Protein AF-A0A532CGE7-F1 (afdb_monomer_lite)

Sequence (209 aa):
MKAAQVLVALSLVCLGCSTPPEVKQALIAKDQGYAENQRLMEQYRELVTNVTERHHQWYRHVQTRLKLNLALQWATTNPKVTDVPELELAKDDAELLGSEVIALIHDIRLKNLPERKGPNGQVLFQAGTGDMSNLLQKLPELTGRVVQRVEKDGQASSTVDLTAFDQYRNNVGALRRINAIIKQYLDIDVTLSRDEVQPLAEAVRTLRR

Foldseek 3Di:
DPVPVVVVVVVVPPDFPADPVVVLVVLVVVLVVLVVVLVVLVVVLVVVLVVLVVVLVVLLVVQLVVLLVLLVCLQEHQDDDPPDDSQVVLVVNLVSNDDQLQVVSQVRRAAPADFHHHPVRHTSHHHHDHDPVSNVVCSVVSSVSSSVSSVVVSVVPRDDDCVVSVVSSVVSVVVSVVSVVVSVVSVPRPCPDPVNCVVVVVVVVVVVD

Structure (mmCIF, N/CA/C/O backbone):
data_AF-A0A532CGE7-F1
#
_entry.id   AF-A0A532CGE7-F1
#
loop_
_atom_site.group_PDB
_atom_site.id
_atom_site.type_symbol
_atom_site.label_atom_id
_atom_site.label_alt_id
_atom_site.label_comp_id
_atom_site.label_asym_id
_atom_site.label_entity_id
_atom_site.label_seq_id
_atom_site.pdbx_PDB_ins_code
_atom_site.Cartn_x
_atom_site.Cartn_y
_atom_site.Cartn_z
_atom_site.occupancy
_atom_site.B_iso_or_equiv
_atom_site.auth_seq_id
_atom_site.auth_comp_id
_atom_site.auth_asym_id
_atom_site.auth_atom_id
_atom_site.pdbx_PDB_model_num
ATOM 1 N N . MET A 1 1 ? 15.707 -1.188 -80.821 1.00 40.94 1 MET A N 1
ATOM 2 C CA . MET A 1 1 ? 15.823 -0.021 -79.913 1.00 40.94 1 MET A CA 1
ATOM 3 C C . MET A 1 1 ? 15.105 -0.288 -78.587 1.00 40.94 1 MET A C 1
ATOM 5 O O . MET A 1 1 ? 13.959 0.101 -78.464 1.00 40.94 1 MET A O 1
ATOM 9 N N . LYS A 1 2 ? 15.735 -0.981 -77.625 1.00 37.75 2 LYS A N 1
ATOM 10 C CA . LYS A 1 2 ? 15.308 -1.057 -76.198 1.00 37.75 2 LYS A CA 1
ATOM 11 C C . LYS A 1 2 ? 16.461 -1.448 -75.250 1.00 37.75 2 LYS A C 1
ATOM 13 O O . LYS A 1 2 ? 16.384 -1.175 -74.064 1.00 37.75 2 LYS A O 1
ATOM 18 N N . ALA A 1 3 ? 17.565 -1.999 -75.766 1.00 35.81 3 ALA A N 1
ATOM 19 C CA . ALA A 1 3 ? 18.734 -2.367 -74.955 1.00 35.81 3 ALA A CA 1
ATOM 20 C C . ALA A 1 3 ? 19.641 -1.182 -74.551 1.00 35.81 3 ALA A C 1
ATOM 22 O O . ALA A 1 3 ? 20.410 -1.294 -73.604 1.00 35.81 3 ALA A O 1
ATOM 23 N N . ALA A 1 4 ? 19.540 -0.035 -75.232 1.00 39.72 4 ALA A N 1
ATOM 24 C CA . ALA A 1 4 ? 20.434 1.103 -74.996 1.00 39.72 4 ALA A CA 1
ATOM 25 C C . ALA A 1 4 ? 20.094 1.912 -73.727 1.00 39.72 4 ALA A C 1
ATOM 27 O O . ALA A 1 4 ? 20.970 2.564 -73.175 1.00 39.72 4 ALA A O 1
ATOM 28 N N . GLN A 1 5 ? 18.852 1.854 -73.233 1.00 39.53 5 GLN A N 1
ATOM 29 C CA . GLN A 1 5 ? 18.427 2.637 -72.061 1.00 39.53 5 GLN A CA 1
ATOM 30 C C . GLN A 1 5 ? 18.740 1.950 -70.722 1.00 39.53 5 GLN A C 1
ATOM 32 O O . GLN A 1 5 ? 18.935 2.632 -69.722 1.00 39.53 5 GLN A O 1
ATOM 37 N N . VAL A 1 6 ? 18.876 0.620 -70.703 1.00 41.56 6 VAL A N 1
ATOM 38 C CA . VAL A 1 6 ? 19.265 -0.129 -69.491 1.00 41.56 6 VAL A CA 1
ATOM 39 C C . VAL A 1 6 ? 20.764 0.032 -69.194 1.00 41.56 6 VAL A C 1
ATOM 41 O O . VAL A 1 6 ? 21.173 0.050 -68.038 1.00 41.56 6 VAL A O 1
ATOM 44 N N . LEU A 1 7 ? 21.582 0.248 -70.229 1.00 35.41 7 LEU A N 1
ATOM 45 C CA . LEU A 1 7 ? 23.022 0.485 -70.088 1.00 35.41 7 LEU A CA 1
ATOM 46 C C . LEU A 1 7 ? 23.366 1.882 -69.549 1.00 35.41 7 LEU A C 1
ATOM 48 O O . LEU A 1 7 ? 24.391 2.029 -68.891 1.00 35.41 7 LEU A O 1
ATOM 52 N N . VAL A 1 8 ? 22.500 2.883 -69.746 1.00 43.31 8 VAL A N 1
ATOM 53 C CA . VAL A 1 8 ? 22.722 4.242 -69.216 1.00 43.31 8 VAL A CA 1
ATOM 54 C C . VAL A 1 8 ? 22.387 4.331 -67.719 1.00 43.31 8 VAL A C 1
ATOM 56 O O . VAL A 1 8 ? 23.056 5.045 -66.973 1.00 43.31 8 VAL A O 1
ATOM 59 N N . ALA A 1 9 ? 21.425 3.536 -67.238 1.00 39.75 9 ALA A N 1
ATOM 60 C CA . ALA A 1 9 ? 21.109 3.455 -65.809 1.00 39.75 9 ALA A CA 1
ATOM 61 C C . ALA A 1 9 ? 22.183 2.701 -64.997 1.00 39.75 9 ALA A C 1
ATOM 63 O O . ALA A 1 9 ? 22.395 3.019 -63.830 1.00 39.75 9 ALA A O 1
ATOM 64 N N . LEU A 1 10 ? 22.911 1.757 -65.613 1.00 38.72 10 LEU A N 1
ATOM 65 C CA . LEU A 1 10 ? 24.061 1.097 -64.977 1.00 38.72 10 LEU A CA 1
ATOM 66 C C . LEU A 1 10 ? 25.368 1.900 -65.076 1.00 38.72 10 LEU A C 1
ATOM 68 O O . LEU A 1 10 ? 26.304 1.634 -64.325 1.00 38.72 10 LEU A O 1
ATOM 72 N N . SER A 1 11 ? 25.449 2.902 -65.958 1.00 38.97 11 SER A N 1
ATOM 73 C CA . SER A 1 11 ? 26.634 3.766 -66.074 1.00 38.97 11 SER A CA 1
ATOM 74 C C . SER A 1 11 ? 26.762 4.833 -64.976 1.00 38.97 11 SER A C 1
ATOM 76 O O . SER A 1 11 ? 27.733 5.583 -64.977 1.00 38.97 11 SER A O 1
ATOM 78 N N . LEU A 1 12 ? 25.853 4.861 -63.992 1.00 41.16 12 LEU A N 1
ATOM 79 C CA . LEU A 1 12 ? 25.998 5.678 -62.778 1.00 41.16 12 LEU A CA 1
ATOM 80 C C . LEU A 1 12 ? 26.939 5.057 -61.718 1.00 41.16 12 LEU A C 1
ATOM 82 O O . LEU A 1 12 ? 27.042 5.579 -60.614 1.00 41.16 12 LEU A O 1
ATOM 86 N N . VAL A 1 13 ? 27.618 3.944 -62.028 1.00 44.75 13 VAL A N 1
ATOM 87 C CA . VAL A 1 13 ? 28.396 3.134 -61.061 1.00 44.75 13 VAL A CA 1
ATOM 88 C C . VAL A 1 13 ? 29.923 3.309 -61.201 1.00 44.75 13 VAL A C 1
ATOM 90 O O . VAL A 1 13 ? 30.696 2.557 -60.620 1.00 44.75 13 VAL A O 1
ATOM 93 N N . CYS A 1 14 ? 30.427 4.299 -61.947 1.00 42.03 14 CYS A N 1
ATOM 94 C CA . CYS A 1 14 ? 31.877 4.404 -62.207 1.00 42.03 14 CYS A CA 1
ATOM 95 C C . CYS A 1 14 ? 32.518 5.773 -61.940 1.00 42.03 14 CYS A C 1
ATOM 97 O O . CYS A 1 14 ? 33.391 6.187 -62.700 1.00 42.03 14 CYS A O 1
ATOM 99 N N . LEU A 1 15 ? 32.165 6.443 -60.838 1.00 40.19 15 LEU A N 1
ATOM 100 C CA . LEU A 1 15 ? 32.943 7.566 -60.295 1.00 40.19 15 LEU A CA 1
ATOM 101 C C . LEU A 1 15 ? 32.910 7.534 -58.758 1.00 40.19 15 LEU A C 1
ATOM 103 O O . LEU A 1 15 ? 31.963 8.038 -58.179 1.00 40.19 15 LEU A O 1
ATOM 107 N N . GLY A 1 16 ? 33.929 6.927 -58.131 1.00 44.00 16 GLY A N 1
ATOM 108 C CA . GLY A 1 16 ? 34.213 6.978 -56.684 1.00 44.00 16 GLY A CA 1
ATOM 109 C C . GLY A 1 16 ? 33.099 6.447 -55.773 1.00 44.00 16 GLY A C 1
ATOM 110 O O . GLY A 1 16 ? 32.072 7.088 -55.602 1.00 44.00 16 GLY A O 1
ATOM 111 N N . CYS A 1 17 ? 33.302 5.298 -55.125 1.00 53.03 17 CYS A N 1
ATOM 112 C CA . CYS A 1 17 ? 32.374 4.784 -54.110 1.00 53.03 17 CYS A CA 1
ATOM 113 C C . CYS A 1 17 ? 32.452 5.613 -52.811 1.00 53.03 17 CYS A C 1
ATOM 115 O O . CYS A 1 17 ? 32.865 5.093 -51.779 1.00 53.03 17 CYS A O 1
ATOM 117 N N . SER A 1 18 ? 32.097 6.900 -52.850 1.00 59.44 18 SER A N 1
ATOM 118 C CA . SER A 1 18 ? 31.863 7.687 -51.643 1.00 59.44 18 SER A CA 1
ATOM 119 C C . SER A 1 18 ? 30.411 7.503 -51.211 1.00 59.44 18 SER A C 1
ATOM 121 O O . SER A 1 18 ? 29.469 7.620 -51.998 1.00 59.44 18 SER A O 1
ATOM 123 N N . THR A 1 19 ? 30.219 7.161 -49.940 1.00 63.53 19 THR A N 1
ATOM 124 C CA . THR A 1 19 ? 28.875 7.070 -49.360 1.00 63.53 19 THR A CA 1
ATOM 125 C C . THR A 1 19 ? 28.206 8.451 -49.434 1.00 63.53 19 THR A C 1
ATOM 127 O O . THR A 1 19 ? 28.825 9.415 -48.971 1.00 63.53 19 THR A O 1
ATOM 130 N N . PRO A 1 20 ? 26.959 8.577 -49.940 1.00 75.56 20 PRO A N 1
ATOM 131 C CA . PRO A 1 20 ? 26.272 9.864 -50.008 1.00 75.56 20 PRO A CA 1
ATOM 132 C C . PRO A 1 20 ? 26.213 10.552 -48.631 1.00 75.56 20 PRO A C 1
ATOM 134 O O . PRO A 1 20 ? 25.890 9.886 -47.636 1.00 75.56 20 PRO A O 1
ATOM 137 N N . PRO A 1 21 ? 26.507 11.863 -48.533 1.00 77.69 21 PRO A N 1
ATOM 138 C CA . PRO A 1 21 ? 26.488 12.604 -47.270 1.00 77.69 21 PRO A CA 1
ATOM 139 C C . PRO A 1 21 ? 25.171 12.467 -46.497 1.00 77.69 21 PRO A C 1
ATOM 141 O O . PRO A 1 21 ? 25.181 12.409 -45.268 1.00 77.69 21 PRO A O 1
ATOM 144 N N . GLU A 1 22 ? 24.047 12.346 -47.203 1.00 79.75 22 GLU A N 1
ATOM 145 C CA . GLU A 1 22 ? 22.709 12.165 -46.638 1.00 79.75 22 GLU A CA 1
ATOM 146 C C . GLU A 1 22 ? 22.610 10.871 -45.819 1.00 79.75 22 GLU A C 1
ATOM 148 O O . GLU A 1 22 ? 21.977 10.847 -44.763 1.00 79.75 22 GLU A O 1
ATOM 153 N N . VAL A 1 23 ? 23.280 9.798 -46.254 1.00 79.62 23 VAL A N 1
ATOM 154 C CA . VAL A 1 23 ? 23.308 8.512 -45.538 1.00 79.62 23 VAL A CA 1
ATOM 155 C C . VAL A 1 23 ? 24.134 8.635 -44.258 1.00 79.62 23 VAL A C 1
ATOM 157 O O . VAL A 1 23 ? 23.711 8.150 -43.206 1.00 79.62 23 VAL A O 1
ATOM 160 N N . LYS A 1 24 ? 25.274 9.340 -44.308 1.00 79.56 24 LYS A N 1
ATOM 161 C CA . LYS A 1 24 ? 26.095 9.615 -43.115 1.00 79.56 24 LYS A CA 1
ATOM 162 C C . LYS A 1 24 ? 25.333 10.483 -42.106 1.00 79.56 24 LYS A C 1
ATOM 164 O O . LYS A 1 24 ? 25.342 10.190 -40.911 1.00 79.56 24 LYS A O 1
ATOM 169 N N . GLN A 1 25 ? 24.618 11.505 -42.578 1.00 84.31 25 GLN A N 1
ATOM 170 C CA . GLN A 1 25 ? 23.778 12.366 -41.740 1.00 84.31 25 GLN A CA 1
ATOM 171 C C . GLN A 1 25 ? 22.603 11.604 -41.117 1.00 84.31 25 GLN A C 1
ATOM 173 O O . GLN A 1 25 ? 22.365 11.737 -39.918 1.00 84.31 25 GLN A O 1
ATOM 178 N N . ALA A 1 26 ? 21.915 10.753 -41.884 1.00 84.12 26 ALA A N 1
ATOM 179 C CA . ALA A 1 26 ? 20.836 9.913 -41.366 1.00 84.12 26 ALA A CA 1
ATOM 180 C C . ALA A 1 26 ? 21.331 8.955 -40.270 1.00 84.12 26 ALA A C 1
ATOM 182 O O . ALA A 1 26 ? 20.642 8.739 -39.274 1.00 84.12 26 ALA A O 1
ATOM 183 N N . LEU A 1 27 ? 22.544 8.414 -40.417 1.00 86.25 27 LEU A N 1
ATOM 184 C CA . LEU A 1 27 ? 23.165 7.546 -39.418 1.00 86.25 27 LEU A CA 1
ATOM 185 C C . LEU A 1 27 ? 23.461 8.289 -38.106 1.00 86.25 27 LEU A C 1
ATOM 187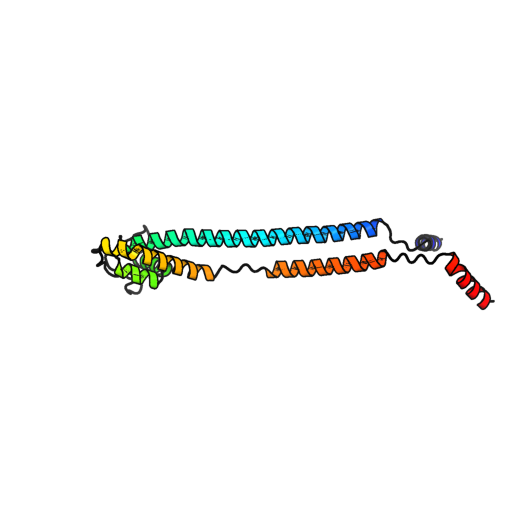 O O . LEU A 1 27 ? 23.210 7.753 -37.024 1.00 86.25 27 LEU A O 1
ATOM 191 N N . ILE A 1 28 ? 23.953 9.528 -38.202 1.00 86.94 28 ILE A N 1
ATOM 192 C CA . ILE A 1 28 ? 24.201 10.410 -37.051 1.00 86.94 28 ILE A CA 1
ATOM 193 C C . ILE A 1 28 ? 22.882 10.769 -36.361 1.00 86.94 28 ILE A C 1
ATOM 195 O O . ILE A 1 28 ? 22.771 10.601 -35.148 1.00 86.94 28 ILE A O 1
ATOM 199 N N . ALA A 1 29 ? 21.871 11.187 -37.126 1.00 90.69 29 ALA A N 1
ATOM 200 C CA . ALA A 1 29 ? 20.543 11.497 -36.600 1.00 90.69 29 ALA A CA 1
ATOM 201 C C . ALA A 1 29 ? 19.909 10.279 -35.907 1.00 90.69 29 ALA A C 1
ATOM 203 O O . ALA A 1 29 ? 19.277 10.405 -34.861 1.00 90.69 29 ALA A O 1
ATOM 204 N N . LYS A 1 30 ? 20.132 9.073 -36.441 1.00 89.88 30 LYS A N 1
ATOM 205 C CA . LYS A 1 30 ? 19.668 7.824 -35.830 1.00 89.88 30 LYS A CA 1
ATOM 206 C C . LYS A 1 30 ? 20.389 7.501 -34.517 1.00 89.88 30 LYS A C 1
ATOM 208 O O . LYS A 1 30 ? 19.728 7.059 -33.581 1.00 89.88 30 LYS A O 1
ATOM 213 N N . ASP A 1 31 ? 21.702 7.743 -34.406 1.00 90.88 31 ASP A N 1
ATOM 214 C CA . ASP A 1 31 ? 22.410 7.584 -33.121 1.00 90.88 31 ASP A CA 1
ATOM 215 C C . ASP A 1 31 ? 21.932 8.599 -32.078 1.00 90.88 31 ASP A C 1
ATOM 217 O O . ASP A 1 31 ? 21.715 8.236 -30.922 1.00 90.88 31 ASP A O 1
ATOM 221 N N . GLN A 1 32 ? 21.711 9.850 -32.495 1.00 92.44 32 GLN A N 1
ATOM 222 C CA . GLN A 1 32 ? 21.132 10.891 -31.643 1.00 92.44 32 GLN A CA 1
ATOM 223 C C . GLN A 1 32 ? 19.740 10.483 -31.153 1.00 92.44 32 GLN A C 1
ATOM 225 O O . GLN A 1 32 ? 19.494 10.501 -29.949 1.00 92.44 32 GLN A O 1
ATOM 230 N N . GLY A 1 33 ? 18.878 9.990 -32.047 1.00 92.62 33 GLY A N 1
ATOM 231 C CA . GLY A 1 33 ? 17.557 9.478 -31.682 1.00 92.62 33 GLY A CA 1
ATOM 232 C C . GLY A 1 33 ? 17.617 8.302 -30.701 1.00 92.62 33 GLY A C 1
ATOM 233 O O . GLY A 1 33 ? 16.810 8.225 -29.778 1.00 92.62 33 GLY A O 1
ATOM 234 N N . TYR A 1 34 ? 18.595 7.399 -30.827 1.00 92.69 34 TYR A N 1
ATOM 235 C CA . TYR A 1 34 ? 18.813 6.345 -29.830 1.00 92.69 34 TYR A CA 1
ATOM 236 C C . TYR A 1 34 ? 19.253 6.896 -28.470 1.00 92.69 34 TYR A C 1
ATOM 238 O O . TYR A 1 34 ? 18.781 6.410 -27.442 1.00 92.69 34 TYR A O 1
ATOM 246 N N . ALA A 1 35 ? 20.130 7.900 -28.449 1.00 92.50 35 ALA A N 1
ATOM 247 C CA . ALA A 1 35 ? 20.578 8.534 -27.213 1.00 92.50 35 ALA A CA 1
ATOM 248 C C . ALA A 1 35 ? 19.435 9.278 -26.498 1.00 92.50 35 ALA A C 1
ATOM 250 O O . ALA A 1 35 ? 19.268 9.133 -25.287 1.00 92.50 35 ALA A O 1
ATOM 251 N N . GLU A 1 36 ? 18.619 10.027 -27.241 1.00 94.06 36 GLU A N 1
ATOM 252 C CA . GLU A 1 36 ? 17.447 10.732 -26.710 1.00 94.06 36 GLU A CA 1
ATOM 253 C C . GLU A 1 36 ? 16.393 9.762 -26.174 1.00 94.06 36 GLU A C 1
ATOM 255 O O . GLU A 1 36 ? 15.905 9.932 -25.057 1.00 94.06 36 GLU A O 1
ATOM 260 N N . ASN A 1 37 ? 16.100 8.695 -26.920 1.00 92.56 37 ASN A N 1
ATOM 261 C CA . ASN A 1 37 ? 15.171 7.658 -26.483 1.00 92.56 37 ASN A CA 1
ATOM 262 C C . ASN A 1 37 ? 15.649 6.944 -25.213 1.00 92.56 37 ASN A C 1
ATOM 264 O O . ASN A 1 37 ? 14.849 6.674 -24.316 1.00 92.56 37 ASN A O 1
ATOM 268 N N . GLN A 1 38 ? 16.950 6.657 -25.106 1.00 92.62 38 GLN A N 1
ATOM 269 C CA . GLN A 1 38 ? 17.518 6.084 -23.889 1.00 92.62 38 GLN A CA 1
ATOM 270 C C . GLN A 1 38 ? 17.337 7.034 -22.697 1.00 92.62 38 GLN A C 1
ATOM 272 O O . GLN A 1 38 ? 16.872 6.600 -21.644 1.00 92.62 38 GLN A O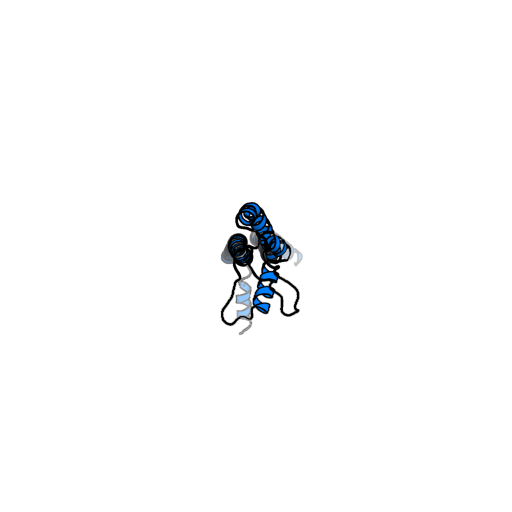 1
ATOM 277 N N . ARG A 1 39 ? 17.623 8.329 -22.879 1.00 94.25 39 ARG A N 1
ATOM 278 C CA . ARG A 1 39 ? 17.426 9.350 -21.841 1.00 94.25 39 ARG A CA 1
ATOM 279 C C . ARG A 1 39 ? 15.964 9.444 -21.399 1.00 94.25 39 ARG A C 1
ATOM 281 O O . ARG A 1 39 ? 15.695 9.522 -20.204 1.00 94.25 39 ARG A O 1
ATOM 288 N N . LEU A 1 40 ? 15.020 9.419 -22.340 1.00 95.56 40 LEU A N 1
ATOM 289 C CA . LEU A 1 40 ? 13.589 9.439 -22.030 1.00 95.56 40 LEU A CA 1
ATOM 290 C C . LEU A 1 40 ? 13.177 8.209 -21.209 1.00 95.56 40 LEU A C 1
ATOM 292 O O . LEU A 1 40 ? 12.432 8.334 -20.240 1.00 95.56 40 LEU A O 1
ATOM 296 N N . MET A 1 41 ? 13.684 7.027 -21.562 1.00 94.50 41 MET A N 1
ATOM 297 C CA . MET A 1 41 ? 13.384 5.800 -20.821 1.00 94.50 41 MET A CA 1
ATOM 298 C C . MET A 1 41 ? 14.005 5.778 -19.425 1.00 94.50 41 MET A C 1
ATOM 300 O O . MET A 1 41 ? 13.382 5.264 -18.499 1.00 94.50 41 MET A O 1
ATOM 304 N N . GLU A 1 42 ? 15.187 6.363 -19.242 1.00 93.94 42 GLU A N 1
ATOM 305 C CA . GLU A 1 42 ? 15.789 6.559 -17.918 1.00 93.94 42 GLU A CA 1
ATOM 306 C C . GLU A 1 42 ? 14.929 7.495 -17.055 1.00 93.94 42 GLU A C 1
ATOM 308 O O . GLU A 1 42 ? 14.586 7.144 -15.926 1.00 93.94 42 GLU A O 1
ATOM 313 N N . GLN A 1 43 ? 14.466 8.620 -17.610 1.00 95.56 43 GLN A N 1
ATOM 314 C CA . GLN A 1 43 ? 13.536 9.524 -16.920 1.00 95.56 43 GLN A CA 1
ATOM 315 C C . GLN A 1 43 ? 12.207 8.841 -16.576 1.00 95.56 43 GLN A C 1
ATOM 317 O O . GLN A 1 43 ? 11.661 9.035 -15.490 1.00 95.56 43 GLN A O 1
ATOM 322 N N . TYR A 1 44 ? 11.680 8.017 -17.484 1.00 94.69 44 TYR A N 1
ATOM 323 C CA . TYR A 1 44 ? 10.451 7.273 -17.233 1.00 94.69 44 TYR A CA 1
ATOM 324 C C . TYR A 1 44 ? 10.638 6.222 -16.129 1.00 94.69 44 TYR A C 1
ATOM 326 O O . TYR A 1 44 ? 9.779 6.093 -15.255 1.00 94.69 44 TYR A O 1
ATOM 334 N N . ARG A 1 45 ? 11.787 5.535 -16.099 1.00 94.31 45 ARG A N 1
ATOM 335 C CA . ARG A 1 45 ? 12.158 4.597 -15.028 1.00 94.31 45 ARG A CA 1
ATOM 336 C C . ARG A 1 45 ? 12.177 5.281 -13.661 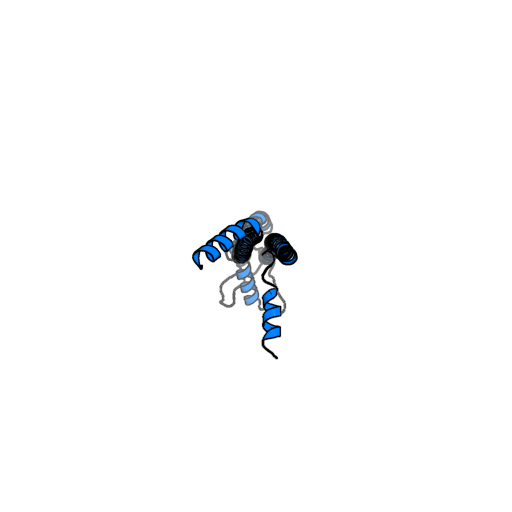1.00 94.31 45 ARG A C 1
ATOM 338 O O . ARG A 1 45 ? 11.618 4.752 -12.698 1.00 94.31 45 ARG A O 1
ATOM 345 N N . GLU A 1 46 ? 12.801 6.454 -13.576 1.00 94.00 46 GLU A N 1
ATOM 346 C CA . GLU A 1 46 ? 12.834 7.265 -12.354 1.00 94.00 46 GLU A CA 1
ATOM 347 C C . GLU A 1 46 ? 11.428 7.699 -11.935 1.00 94.00 46 GLU A C 1
ATOM 349 O O . GLU A 1 46 ? 11.057 7.553 -10.771 1.00 94.00 46 GLU A O 1
ATOM 354 N N . LEU A 1 47 ? 10.612 8.168 -12.882 1.00 94.19 47 LEU A N 1
ATOM 355 C CA . LEU A 1 47 ? 9.240 8.583 -12.607 1.00 94.19 47 LEU A CA 1
ATOM 356 C C . LEU A 1 47 ? 8.397 7.435 -12.040 1.00 94.19 47 LEU A C 1
ATOM 358 O O . LEU A 1 47 ? 7.737 7.620 -11.020 1.00 94.19 47 LEU A O 1
ATOM 362 N N . VAL A 1 48 ? 8.429 6.254 -12.665 1.00 92.19 48 VAL A N 1
ATOM 363 C CA . VAL A 1 48 ? 7.672 5.077 -12.200 1.00 92.19 48 VAL A CA 1
ATOM 364 C C . VAL A 1 48 ? 8.125 4.656 -10.803 1.00 92.19 48 VAL A C 1
ATOM 366 O O . VAL A 1 48 ? 7.287 4.372 -9.944 1.00 92.19 48 VAL A O 1
ATOM 369 N N . THR A 1 49 ? 9.434 4.677 -10.551 1.00 91.00 49 THR A N 1
ATOM 370 C CA . THR A 1 49 ? 10.001 4.366 -9.232 1.00 91.00 49 THR A CA 1
ATOM 371 C C . THR A 1 49 ? 9.495 5.355 -8.178 1.00 91.00 49 THR A C 1
ATOM 373 O O . THR A 1 49 ? 8.901 4.944 -7.181 1.00 91.00 49 THR A O 1
ATOM 376 N N . ASN A 1 50 ? 9.622 6.659 -8.440 1.00 92.31 50 ASN A N 1
ATOM 377 C CA . ASN A 1 50 ? 9.218 7.721 -7.516 1.00 92.31 50 ASN A CA 1
ATOM 378 C C . ASN A 1 50 ? 7.707 7.726 -7.246 1.00 92.31 50 ASN A C 1
ATOM 380 O O . ASN A 1 50 ? 7.271 7.910 -6.109 1.00 92.31 50 ASN A O 1
ATOM 384 N N . VAL A 1 51 ? 6.886 7.532 -8.283 1.00 91.19 51 VAL A N 1
ATOM 385 C CA . VAL A 1 51 ? 5.424 7.469 -8.141 1.00 91.19 51 VAL A CA 1
ATOM 386 C C . VAL A 1 51 ? 5.023 6.257 -7.311 1.00 91.19 51 VAL A C 1
ATOM 388 O O . VAL A 1 51 ? 4.174 6.391 -6.430 1.00 91.19 51 VAL A O 1
ATOM 391 N N . THR A 1 52 ? 5.649 5.101 -7.543 1.00 88.88 52 THR A N 1
ATOM 392 C CA . THR A 1 52 ? 5.339 3.887 -6.782 1.00 88.88 52 THR A CA 1
ATOM 393 C C . THR A 1 52 ? 5.746 4.027 -5.319 1.00 88.88 52 THR A C 1
ATOM 395 O O . THR A 1 52 ? 4.953 3.715 -4.432 1.00 88.88 52 THR A O 1
ATOM 398 N N . GLU A 1 53 ? 6.931 4.572 -5.039 1.00 88.88 53 GLU A N 1
ATOM 399 C CA . GLU A 1 53 ? 7.372 4.825 -3.665 1.00 88.88 53 GLU A CA 1
ATOM 400 C C . GLU A 1 53 ? 6.443 5.812 -2.946 1.00 88.88 53 GLU A C 1
ATOM 402 O O . GLU A 1 53 ? 5.991 5.556 -1.827 1.00 88.88 53 GLU A O 1
ATOM 407 N N . ARG A 1 54 ? 6.086 6.921 -3.604 1.00 91.38 54 ARG A N 1
ATOM 408 C CA . ARG A 1 54 ? 5.153 7.901 -3.040 1.00 91.38 54 ARG A CA 1
ATOM 409 C C . ARG A 1 54 ? 3.779 7.290 -2.786 1.00 91.38 54 ARG A C 1
ATOM 411 O O . ARG A 1 54 ? 3.173 7.569 -1.751 1.00 91.38 54 ARG A O 1
ATOM 418 N N . HIS A 1 55 ? 3.280 6.476 -3.714 1.00 88.88 55 HIS A N 1
ATOM 419 C CA . HIS A 1 55 ? 2.024 5.758 -3.534 1.00 88.88 55 HIS A CA 1
ATOM 420 C C . HIS A 1 55 ? 2.092 4.840 -2.313 1.00 88.88 55 HIS A C 1
ATOM 422 O O . HIS A 1 55 ? 1.183 4.870 -1.488 1.00 88.88 55 HIS A O 1
ATOM 428 N N . HIS A 1 56 ? 3.190 4.102 -2.143 1.00 88.12 56 HIS A N 1
ATOM 429 C CA . HIS A 1 56 ? 3.401 3.227 -0.992 1.00 88.12 56 HIS A CA 1
ATOM 430 C C . HIS A 1 56 ? 3.408 3.994 0.336 1.00 88.12 56 HIS A C 1
ATOM 432 O O . HIS A 1 56 ? 2.734 3.607 1.289 1.00 88.12 56 HIS A O 1
ATOM 438 N N . GLN A 1 57 ? 4.105 5.130 0.398 1.00 90.06 57 GLN A N 1
ATOM 439 C CA . GLN A 1 57 ? 4.107 5.997 1.581 1.00 90.06 57 GLN A CA 1
ATOM 440 C C . GLN A 1 57 ? 2.707 6.551 1.889 1.00 90.06 57 GLN A C 1
ATOM 442 O O . GLN A 1 57 ? 2.267 6.541 3.041 1.00 90.06 57 GLN A O 1
ATOM 447 N N . TRP A 1 58 ? 1.982 7.004 0.863 1.00 92.50 58 TRP A N 1
ATOM 448 C CA . TRP A 1 58 ? 0.614 7.497 1.015 1.00 92.50 58 TRP A CA 1
ATOM 449 C C . TRP A 1 58 ? -0.342 6.393 1.478 1.00 92.50 58 TRP A C 1
ATOM 451 O O . TRP A 1 58 ? -1.112 6.608 2.415 1.00 92.50 58 TRP A O 1
ATOM 461 N N . TYR A 1 59 ? -0.247 5.204 0.880 1.00 90.88 59 TYR A N 1
ATOM 462 C CA . TYR A 1 59 ? -1.004 4.021 1.273 1.00 90.88 59 TYR A CA 1
ATOM 463 C C . TYR A 1 59 ? -0.755 3.683 2.743 1.00 90.88 59 TYR A C 1
ATOM 465 O O . TYR A 1 59 ? -1.711 3.609 3.514 1.00 90.88 59 TYR A O 1
ATOM 473 N N . ARG A 1 60 ? 0.515 3.578 3.161 1.00 92.56 60 ARG A N 1
ATOM 474 C CA . ARG A 1 60 ? 0.890 3.336 4.562 1.00 92.56 60 ARG A CA 1
ATOM 475 C C . ARG A 1 60 ? 0.248 4.354 5.498 1.00 92.56 60 ARG A C 1
ATOM 477 O O . ARG A 1 60 ? -0.362 3.968 6.494 1.00 92.56 60 ARG A O 1
ATOM 484 N N . HIS A 1 61 ? 0.336 5.643 5.171 1.00 93.44 61 HIS A N 1
ATOM 485 C CA . HIS A 1 61 ? -0.232 6.715 5.992 1.00 93.44 61 HIS A CA 1
ATOM 486 C C . HIS A 1 61 ? -1.757 6.620 6.112 1.00 93.44 61 HIS A C 1
ATOM 488 O O . HIS A 1 61 ? -2.307 6.657 7.215 1.00 93.44 61 HIS A O 1
ATOM 494 N N . VAL A 1 62 ? -2.456 6.476 4.984 1.00 95.69 62 VAL A N 1
ATOM 495 C CA . VAL A 1 62 ? -3.922 6.391 4.956 1.00 95.69 62 VAL A CA 1
ATOM 496 C C . VAL A 1 62 ? -4.403 5.141 5.688 1.00 95.69 62 VAL A C 1
ATOM 498 O O . VAL A 1 62 ? -5.243 5.251 6.580 1.00 95.69 62 VAL A O 1
ATOM 501 N N . GLN A 1 63 ? -3.833 3.977 5.377 1.00 95.50 63 GLN A N 1
ATOM 502 C CA . GLN A 1 63 ? -4.231 2.704 5.977 1.00 95.50 63 GLN A CA 1
ATOM 503 C C . GLN A 1 63 ? -3.945 2.645 7.474 1.00 95.50 63 GLN A C 1
ATOM 505 O O . GLN A 1 63 ? -4.791 2.174 8.230 1.00 95.50 63 GLN A O 1
ATOM 510 N N . THR A 1 64 ? -2.807 3.182 7.924 1.00 96.38 64 THR A N 1
ATOM 511 C CA . THR A 1 64 ? -2.492 3.262 9.359 1.00 96.38 64 THR A CA 1
ATOM 512 C C . THR A 1 64 ? -3.564 4.053 10.095 1.00 96.38 64 THR A C 1
ATOM 514 O O . THR A 1 64 ? -4.088 3.580 11.100 1.00 96.38 64 THR A O 1
ATOM 517 N N . ARG A 1 65 ? -3.957 5.227 9.582 1.00 96.88 65 ARG A N 1
ATOM 518 C CA . ARG A 1 65 ? -4.998 6.040 10.228 1.00 96.88 65 ARG A CA 1
ATOM 519 C C . ARG A 1 65 ? -6.368 5.372 10.201 1.00 96.88 65 ARG A C 1
ATOM 521 O O . ARG A 1 65 ? -7.065 5.419 11.209 1.00 96.88 65 ARG A O 1
ATOM 528 N N . LEU A 1 66 ? -6.751 4.753 9.083 1.00 96.88 66 LEU A N 1
ATOM 529 C CA . LEU A 1 66 ? -8.039 4.065 8.963 1.00 96.88 66 LEU A CA 1
ATOM 530 C C . LEU A 1 66 ? -8.133 2.877 9.924 1.00 96.88 66 LEU A C 1
ATOM 532 O O . LEU A 1 66 ? -9.090 2.795 10.691 1.00 96.88 66 LEU A O 1
ATOM 536 N N . LYS A 1 67 ? -7.119 2.004 9.945 1.00 97.56 67 LYS A N 1
ATOM 537 C CA . LYS A 1 67 ? -7.087 0.840 10.840 1.00 97.56 67 LYS A CA 1
ATOM 538 C C . LYS A 1 67 ? -6.954 1.247 12.307 1.00 97.56 67 LYS A C 1
ATOM 540 O O . LYS A 1 67 ? -7.610 0.649 13.150 1.00 97.56 67 LYS A O 1
ATOM 545 N N . LEU A 1 68 ? -6.170 2.282 12.626 1.00 97.81 68 LEU A N 1
ATOM 546 C CA . LEU A 1 68 ? -6.083 2.805 13.992 1.00 97.81 68 LEU A CA 1
ATOM 547 C C . LEU A 1 68 ? -7.431 3.366 14.456 1.00 97.81 68 LEU A C 1
ATOM 549 O O . LEU A 1 68 ? -7.874 3.052 15.556 1.00 97.81 68 LEU A O 1
ATOM 553 N N . ASN A 1 69 ? -8.107 4.152 13.614 1.00 97.62 69 ASN A N 1
ATOM 554 C CA . ASN A 1 69 ? -9.441 4.657 13.924 1.00 97.62 69 ASN A CA 1
ATOM 555 C C . ASN A 1 69 ? -10.439 3.510 14.134 1.00 97.62 69 ASN A C 1
ATOM 557 O O . ASN A 1 69 ? -11.172 3.519 15.117 1.00 97.62 69 ASN A O 1
ATOM 561 N N . LEU A 1 70 ? -10.429 2.501 13.260 1.00 97.19 70 LEU A N 1
ATOM 562 C CA . LEU A 1 70 ? -11.288 1.325 13.390 1.00 97.19 70 LEU A CA 1
ATOM 563 C C . LEU A 1 70 ? -11.009 0.549 14.687 1.00 97.19 70 LEU A C 1
ATOM 565 O O . LEU A 1 70 ? -11.935 0.190 15.412 1.00 97.19 70 LEU A O 1
ATOM 569 N N . ALA A 1 71 ? -9.736 0.345 15.028 1.00 97.56 71 ALA A N 1
ATOM 570 C CA . ALA A 1 71 ? -9.346 -0.308 16.271 1.00 97.56 71 ALA A CA 1
ATOM 571 C C . ALA A 1 71 ? -9.832 0.469 17.503 1.00 97.56 71 ALA A C 1
ATOM 573 O O . ALA A 1 71 ? -10.371 -0.120 18.438 1.00 97.56 71 ALA A O 1
ATOM 574 N N . LEU A 1 72 ? -9.696 1.799 17.489 1.00 97.06 72 LEU A N 1
ATOM 575 C CA . LEU A 1 72 ? -10.187 2.665 18.561 1.00 97.06 72 LEU A CA 1
ATOM 576 C C . LEU A 1 72 ? -11.711 2.664 18.656 1.00 97.06 72 LEU A C 1
ATOM 578 O O . LEU A 1 72 ? -12.241 2.635 19.765 1.00 97.06 72 LEU A O 1
ATOM 582 N N . GLN A 1 73 ? -12.422 2.647 17.528 1.00 96.44 73 GLN A N 1
ATOM 583 C CA . GLN A 1 73 ? -13.876 2.498 17.513 1.00 96.44 73 GLN A CA 1
ATOM 584 C C . GLN A 1 73 ? -14.289 1.183 18.170 1.00 96.44 73 GLN A C 1
ATOM 586 O O . GLN A 1 73 ? -15.144 1.199 19.048 1.00 96.44 73 GLN A O 1
ATOM 591 N N . TRP A 1 74 ? -13.645 0.067 17.838 1.00 96.25 74 TRP A N 1
ATOM 592 C CA . TRP A 1 74 ? -13.928 -1.220 18.475 1.00 96.25 74 TRP A CA 1
ATOM 593 C C . TRP A 1 74 ? -13.474 -1.316 19.938 1.00 96.25 74 TRP A C 1
ATOM 595 O O . TRP A 1 74 ? -14.027 -2.115 20.695 1.00 96.25 74 TRP A O 1
ATOM 605 N N . ALA A 1 75 ? -12.488 -0.522 20.359 1.00 96.25 75 ALA A N 1
ATOM 606 C CA . ALA A 1 75 ? -12.057 -0.447 21.753 1.00 96.25 75 ALA A CA 1
ATOM 607 C C . ALA A 1 75 ? -12.978 0.431 22.616 1.00 96.25 75 ALA A C 1
ATOM 609 O O . ALA A 1 75 ? -13.198 0.133 23.785 1.00 96.25 75 ALA A O 1
ATOM 610 N N . THR A 1 76 ? -13.512 1.520 22.065 1.00 95.81 76 THR A N 1
ATOM 611 C CA . THR A 1 76 ? -14.230 2.549 22.844 1.00 95.81 76 THR A CA 1
ATOM 612 C C . THR A 1 76 ? -15.733 2.553 22.624 1.00 95.81 76 THR A C 1
ATOM 614 O O . THR A 1 76 ? -16.485 3.042 23.466 1.00 95.81 76 THR A O 1
ATOM 617 N N . THR A 1 77 ? -16.183 1.998 21.505 1.00 92.44 77 THR A N 1
ATOM 618 C CA . THR A 1 77 ? -17.577 2.002 21.076 1.00 92.44 77 THR A CA 1
ATOM 619 C C . THR A 1 77 ? -18.002 0.616 20.598 1.00 92.44 77 THR A C 1
ATOM 621 O O . THR A 1 77 ? -17.251 -0.358 20.638 1.00 92.44 77 THR A O 1
ATOM 624 N N . ASN A 1 78 ? -19.248 0.524 20.151 1.00 87.88 78 ASN A N 1
ATOM 625 C CA . ASN A 1 78 ? -19.791 -0.651 19.497 1.00 87.88 78 ASN A CA 1
ATOM 626 C C . ASN A 1 78 ? -20.259 -0.227 18.095 1.00 87.88 78 ASN A C 1
ATOM 628 O O . ASN A 1 78 ? -21.423 0.165 17.961 1.00 87.88 78 ASN A O 1
ATOM 632 N N . PRO A 1 79 ? -19.352 -0.191 17.099 1.00 90.81 79 PRO A N 1
ATOM 633 C CA . PRO A 1 79 ? -19.639 0.372 15.785 1.00 90.81 79 PRO A CA 1
ATOM 634 C C . PRO A 1 79 ? -20.808 -0.348 15.108 1.00 90.81 79 PRO A C 1
ATOM 636 O O . PRO A 1 79 ? -21.016 -1.552 15.276 1.00 90.81 79 PRO A O 1
ATOM 639 N N . LYS A 1 80 ? -21.598 0.430 14.365 1.00 89.56 80 LYS A N 1
ATOM 640 C CA . LYS A 1 80 ? -22.750 -0.028 13.586 1.00 89.56 80 LYS A CA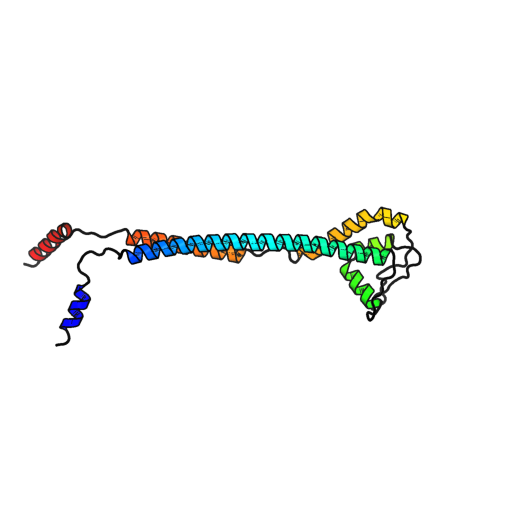 1
ATOM 641 C C . LYS A 1 80 ? -22.777 0.725 12.266 1.00 89.56 80 LYS A C 1
ATOM 643 O O . LYS A 1 80 ? -22.520 1.928 12.245 1.00 89.56 80 LYS A O 1
ATOM 648 N N . VAL A 1 81 ? -23.128 0.027 11.196 1.00 87.56 81 VAL A N 1
ATOM 649 C CA . VAL A 1 81 ? -23.306 0.601 9.861 1.00 87.56 81 VAL A CA 1
ATOM 650 C C . VAL A 1 81 ? -24.718 0.264 9.401 1.00 87.56 81 VAL A C 1
ATOM 652 O O . VAL A 1 81 ? -25.168 -0.870 9.562 1.00 87.56 81 VAL A O 1
ATOM 655 N N . THR A 1 82 ? -25.439 1.259 8.886 1.00 89.75 82 THR A N 1
ATOM 656 C CA . THR A 1 82 ? -26.785 1.062 8.336 1.00 89.75 82 THR A CA 1
ATOM 657 C C . THR A 1 82 ? -26.731 0.034 7.207 1.00 89.75 82 THR A C 1
ATOM 659 O O . THR A 1 82 ? -25.792 0.043 6.417 1.00 89.75 82 THR A O 1
ATOM 662 N N . ASP A 1 83 ? -27.717 -0.860 7.155 1.00 88.69 83 ASP A N 1
ATOM 663 C CA . ASP A 1 83 ? -27.852 -1.904 6.128 1.00 88.69 83 ASP A CA 1
ATOM 664 C C . ASP A 1 83 ? -26.741 -2.975 6.098 1.00 88.69 83 ASP A C 1
ATOM 666 O O . ASP A 1 83 ? -26.734 -3.824 5.207 1.00 88.69 83 ASP A O 1
ATOM 670 N N . VAL A 1 84 ? -25.846 -3.011 7.095 1.00 87.69 84 VAL A N 1
ATOM 671 C CA . VAL A 1 84 ? -24.842 -4.078 7.250 1.00 87.69 84 VAL A CA 1
ATOM 672 C C . VAL A 1 84 ? -25.154 -4.915 8.497 1.00 87.69 84 VAL A C 1
ATOM 674 O O . VAL A 1 84 ? -25.207 -4.370 9.605 1.00 87.69 84 VAL A O 1
ATOM 677 N N . PRO A 1 85 ? -25.344 -6.242 8.366 1.00 91.44 85 PRO A N 1
ATOM 678 C CA . PRO A 1 85 ? -25.526 -7.120 9.517 1.00 91.44 85 PRO A CA 1
ATOM 679 C C . PRO A 1 85 ? -24.336 -7.051 10.482 1.00 91.44 85 PRO A C 1
ATOM 681 O O . PRO A 1 85 ? -23.183 -7.159 10.069 1.00 91.44 85 PRO A O 1
ATOM 684 N N . GLU A 1 86 ? -24.607 -6.942 11.787 1.00 88.75 86 GLU A N 1
ATOM 685 C CA . GLU A 1 86 ? -23.559 -6.775 12.811 1.00 88.75 86 GLU A CA 1
ATOM 686 C C . GLU A 1 86 ? -22.521 -7.917 12.813 1.00 88.75 86 GLU A C 1
ATOM 688 O O . GLU A 1 86 ? -21.356 -7.686 13.129 1.00 88.75 86 GLU A O 1
ATOM 693 N N . LEU A 1 87 ? -22.938 -9.141 12.460 1.00 91.44 87 LEU A N 1
ATOM 694 C CA . LEU A 1 87 ? -22.067 -10.322 12.392 1.00 91.44 87 LEU A CA 1
ATOM 695 C C . LEU A 1 87 ? -21.075 -10.243 11.221 1.00 91.44 87 LEU A C 1
ATOM 697 O O . LEU A 1 87 ? -19.921 -10.633 11.383 1.00 91.44 87 LEU A O 1
ATOM 701 N N . GLU A 1 88 ? -21.516 -9.733 10.067 1.00 91.50 88 GLU A N 1
ATOM 702 C CA . GLU A 1 88 ? -20.655 -9.545 8.890 1.00 91.50 88 GLU A CA 1
ATOM 703 C C . GLU A 1 88 ? -19.695 -8.379 9.120 1.00 91.50 88 GLU A C 1
ATOM 705 O O . GLU A 1 88 ? -18.494 -8.537 8.937 1.00 91.50 88 GLU A O 1
ATOM 710 N N . LEU A 1 89 ? -20.189 -7.261 9.669 1.00 92.88 89 LEU A N 1
ATOM 711 C CA . LEU A 1 89 ? -19.341 -6.122 10.033 1.00 92.88 89 LEU A CA 1
ATOM 712 C C . LEU A 1 89 ? -18.207 -6.537 10.984 1.00 92.88 89 LEU A C 1
ATOM 714 O O . LEU A 1 89 ? -17.046 -6.215 10.753 1.00 92.88 89 LEU A O 1
ATOM 718 N N . ALA A 1 90 ? -18.528 -7.286 12.045 1.00 93.62 90 ALA A N 1
ATOM 719 C CA . ALA A 1 90 ? -17.526 -7.743 13.005 1.00 93.62 90 ALA A CA 1
ATOM 720 C C . ALA A 1 90 ? -16.483 -8.674 12.368 1.00 93.62 90 ALA A C 1
ATOM 722 O O . ALA A 1 90 ? -15.316 -8.633 12.756 1.00 93.62 90 ALA A O 1
ATOM 723 N N . LYS A 1 91 ? -16.895 -9.515 11.414 1.00 95.12 91 LYS A N 1
ATOM 724 C CA . LYS A 1 91 ? -16.003 -10.414 10.678 1.00 95.12 91 LYS A CA 1
ATOM 725 C C . LYS A 1 91 ? -15.060 -9.637 9.767 1.00 95.12 91 LYS A C 1
ATOM 727 O O . LYS A 1 91 ? -13.850 -9.831 9.878 1.00 95.12 91 LYS A O 1
ATOM 732 N N . ASP A 1 92 ? -15.600 -8.755 8.936 1.00 94.88 92 ASP A N 1
ATOM 733 C CA . ASP A 1 92 ? -14.822 -7.972 7.975 1.00 94.88 92 ASP A CA 1
ATOM 734 C C . ASP A 1 92 ? -13.814 -7.070 8.702 1.00 94.88 92 ASP A C 1
ATOM 736 O O . ASP A 1 92 ? -12.626 -7.049 8.376 1.00 94.88 92 ASP A O 1
ATOM 740 N N . ASP A 1 93 ? -14.249 -6.399 9.770 1.00 96.12 93 ASP A N 1
ATOM 741 C CA . ASP A 1 93 ? -13.373 -5.551 10.576 1.00 96.12 93 ASP A CA 1
ATOM 742 C C . ASP A 1 93 ? -12.289 -6.360 11.303 1.00 96.12 93 ASP A C 1
ATOM 744 O O . ASP A 1 93 ? -11.132 -5.933 11.370 1.00 96.12 93 ASP A O 1
ATOM 748 N N . ALA A 1 94 ? -12.627 -7.542 11.830 1.00 95.69 94 ALA A N 1
ATOM 749 C CA . ALA A 1 94 ? -11.646 -8.420 12.463 1.00 95.69 94 ALA A CA 1
ATOM 750 C C . ALA A 1 94 ? -10.594 -8.921 11.462 1.00 95.69 94 ALA A C 1
ATOM 752 O O . ALA A 1 94 ? -9.408 -8.979 11.797 1.00 95.69 94 ALA A O 1
ATOM 753 N N . GLU A 1 95 ? -10.997 -9.228 10.229 1.00 95.50 95 GLU A N 1
ATOM 754 C CA . GLU A 1 95 ? -10.083 -9.607 9.152 1.00 95.50 95 GLU A CA 1
ATOM 755 C C . GLU A 1 95 ? -9.166 -8.440 8.754 1.00 95.50 95 GLU A C 1
ATOM 757 O O . GLU A 1 95 ? -7.942 -8.602 8.661 1.00 95.50 95 GLU A O 1
ATOM 762 N N . LEU A 1 96 ? -9.720 -7.233 8.609 1.00 95.00 96 LEU A N 1
ATOM 763 C CA . LEU A 1 96 ? -8.955 -6.024 8.295 1.00 95.00 96 LEU A CA 1
ATOM 764 C C . LEU A 1 96 ? -7.909 -5.704 9.370 1.00 95.00 96 LEU A C 1
ATOM 766 O O . LEU A 1 96 ? -6.759 -5.378 9.044 1.00 95.00 96 LEU A O 1
ATOM 770 N N . LEU A 1 97 ? -8.277 -5.801 10.646 1.00 96.38 97 LEU A N 1
ATOM 771 C CA . LEU A 1 97 ? -7.393 -5.503 11.775 1.00 96.38 97 LEU A CA 1
ATOM 772 C C . LEU A 1 97 ? -6.361 -6.612 12.019 1.00 96.38 97 LEU A C 1
ATOM 774 O O . LEU A 1 97 ? -5.205 -6.322 12.327 1.00 96.38 97 LEU A O 1
ATOM 778 N N . GLY A 1 98 ? -6.740 -7.871 11.805 1.00 95.94 98 GLY A N 1
ATOM 779 C CA . GLY A 1 98 ? -5.889 -9.030 12.053 1.00 95.94 98 GLY A CA 1
ATOM 780 C C . GLY A 1 98 ? -5.757 -9.383 13.540 1.00 95.94 98 GLY A C 1
ATOM 781 O O . GLY A 1 98 ? -6.024 -8.580 14.435 1.00 95.94 98 GLY A O 1
ATOM 782 N N . SER A 1 99 ? -5.311 -10.611 13.806 1.00 95.50 99 SER A N 1
ATOM 783 C CA . SER A 1 99 ? -5.296 -11.211 15.149 1.00 95.50 99 SER A CA 1
ATOM 784 C C . SER A 1 99 ? -4.506 -10.409 16.186 1.00 95.50 99 SER A C 1
ATOM 786 O O . SER A 1 99 ? -4.967 -10.260 17.312 1.00 95.50 99 SER A O 1
ATOM 788 N N . GLU A 1 100 ? -3.348 -9.859 15.813 1.00 96.44 100 GLU A N 1
ATOM 789 C CA . GLU A 1 100 ? -2.478 -9.112 16.733 1.00 96.44 100 GLU A CA 1
ATOM 790 C C . GLU A 1 100 ? -3.124 -7.822 17.242 1.00 96.44 100 GLU A C 1
ATOM 792 O O . GLU A 1 100 ? -3.005 -7.480 18.420 1.00 96.44 100 GLU A O 1
ATOM 797 N N . VAL A 1 101 ? -3.822 -7.100 16.361 1.00 97.62 101 VAL A N 1
ATOM 798 C CA . VAL A 1 101 ? -4.531 -5.872 16.733 1.00 97.62 101 VAL A CA 1
ATOM 799 C C . VAL A 1 101 ? -5.781 -6.224 17.534 1.00 97.62 101 VAL A C 1
ATOM 801 O O . VAL A 1 101 ? -6.053 -5.585 18.546 1.00 97.62 101 VAL A O 1
ATOM 804 N N . ILE A 1 102 ? -6.501 -7.277 17.139 1.00 97.50 102 ILE A N 1
ATOM 805 C CA . ILE A 1 102 ? -7.696 -7.760 17.842 1.00 97.50 102 ILE A CA 1
ATOM 806 C C . ILE A 1 102 ? -7.380 -8.206 19.272 1.00 97.50 102 ILE A C 1
ATOM 808 O O . ILE A 1 102 ? -8.104 -7.827 20.191 1.00 97.50 102 ILE A O 1
ATOM 812 N N . ALA A 1 103 ? -6.283 -8.937 19.479 1.00 96.69 103 ALA A N 1
ATOM 813 C CA . ALA A 1 103 ? -5.844 -9.348 20.810 1.00 96.69 103 ALA A CA 1
ATOM 814 C C . ALA A 1 103 ? -5.608 -8.134 21.720 1.00 96.69 103 ALA A C 1
ATOM 816 O O . ALA A 1 103 ? -6.074 -8.107 22.855 1.00 96.69 103 ALA A O 1
ATOM 817 N N . LEU A 1 104 ? -4.961 -7.086 21.201 1.00 97.06 104 LEU A N 1
ATOM 818 C CA . LEU A 1 104 ? -4.762 -5.860 21.968 1.00 97.06 104 LEU A CA 1
ATOM 819 C C . LEU A 1 104 ? -6.073 -5.102 22.206 1.00 97.06 104 LEU A C 1
ATOM 821 O O . LEU A 1 104 ? -6.253 -4.540 23.281 1.00 97.06 104 LEU A O 1
ATOM 825 N N . ILE A 1 105 ? -6.997 -5.099 21.237 1.00 97.06 105 ILE A N 1
ATOM 826 C CA . ILE A 1 105 ? -8.335 -4.522 21.422 1.00 97.06 105 ILE A CA 1
ATOM 827 C C . ILE A 1 105 ? -9.043 -5.204 22.590 1.00 97.06 105 ILE A C 1
ATOM 829 O O . ILE A 1 105 ? -9.612 -4.498 23.415 1.00 97.06 105 ILE A O 1
ATOM 833 N N . HIS A 1 106 ? -9.000 -6.537 22.696 1.00 96.12 106 HIS A N 1
ATOM 834 C CA . HIS A 1 106 ? -9.629 -7.260 23.811 1.00 96.12 106 HIS A CA 1
ATOM 835 C C . HIS A 1 106 ? -9.111 -6.776 25.172 1.00 96.12 106 HIS A C 1
ATOM 837 O O . HIS A 1 106 ? -9.916 -6.581 26.079 1.00 96.12 106 HIS A O 1
ATOM 843 N N . ASP A 1 107 ? -7.816 -6.473 25.281 1.00 95.12 107 ASP A N 1
ATOM 844 C CA . ASP A 1 107 ? -7.208 -5.961 26.515 1.00 95.12 107 ASP A CA 1
ATOM 845 C C . ASP A 1 107 ? -7.636 -4.533 26.886 1.00 95.12 107 ASP A C 1
ATOM 847 O O . ASP A 1 107 ? -7.660 -4.189 28.068 1.00 95.12 107 ASP A O 1
ATOM 851 N N . ILE A 1 108 ? -7.897 -3.668 25.899 1.00 96.12 108 ILE A N 1
ATOM 852 C CA . ILE A 1 108 ? -8.144 -2.224 26.112 1.00 96.12 108 ILE A CA 1
ATOM 853 C C . ILE A 1 108 ? -9.613 -1.829 25.974 1.00 96.12 108 ILE A C 1
ATOM 855 O O . ILE A 1 108 ? -9.966 -0.670 26.198 1.00 96.12 108 ILE A O 1
ATOM 859 N N . ARG A 1 109 ? -10.472 -2.763 25.561 1.00 96.56 109 ARG A N 1
ATOM 860 C CA . ARG A 1 109 ? -11.876 -2.494 25.259 1.00 96.56 109 ARG A CA 1
ATOM 861 C C . ARG A 1 109 ? -12.622 -2.044 26.510 1.00 96.56 109 ARG A C 1
ATOM 863 O O . ARG A 1 109 ? -12.615 -2.736 27.527 1.00 96.56 109 ARG A O 1
ATOM 870 N N . LEU A 1 110 ? -13.292 -0.899 26.421 1.00 96.75 110 LEU A N 1
ATOM 871 C CA . LEU A 1 110 ? -13.960 -0.256 27.548 1.00 96.75 110 LEU A CA 1
ATOM 872 C C . LEU A 1 110 ? -15.095 -1.110 28.121 1.00 96.75 110 LEU A C 1
ATOM 874 O O . LEU A 1 110 ? -15.845 -1.759 27.388 1.00 96.75 110 LEU A O 1
ATOM 878 N N . LYS A 1 111 ? -15.259 -1.051 29.445 1.00 95.25 111 LYS A N 1
ATOM 879 C CA . LYS A 1 111 ? -16.347 -1.714 30.168 1.00 95.25 111 LYS A CA 1
ATOM 880 C C . LYS A 1 111 ? -17.725 -1.406 29.574 1.00 95.25 111 LYS A C 1
ATOM 882 O O . LYS A 1 111 ? -17.975 -0.301 29.098 1.00 95.25 111 LYS A O 1
ATOM 887 N N . ASN A 1 112 ? -18.639 -2.370 29.687 1.00 92.12 112 ASN A N 1
ATOM 888 C CA . ASN A 1 112 ? -20.025 -2.323 29.189 1.00 92.12 112 ASN A CA 1
ATOM 889 C C . ASN A 1 112 ? -20.192 -2.442 27.664 1.00 92.12 112 ASN A C 1
ATOM 891 O O . ASN A 1 112 ? -21.319 -2.376 27.172 1.00 92.12 112 ASN A O 1
ATOM 895 N N . LEU A 1 113 ? -19.114 -2.651 26.904 1.00 94.75 113 LEU A N 1
ATOM 896 C CA . LEU A 1 113 ? -19.228 -3.013 25.493 1.00 94.75 113 LEU A CA 1
ATOM 897 C C . LEU A 1 113 ? -19.557 -4.509 25.362 1.00 94.75 113 LEU A C 1
ATOM 899 O O . LEU A 1 113 ? -18.857 -5.329 25.963 1.00 94.75 113 LEU A O 1
ATOM 903 N N . PRO A 1 114 ? -20.588 -4.891 24.584 1.00 93.88 114 PRO A N 1
ATOM 904 C CA . PRO A 1 114 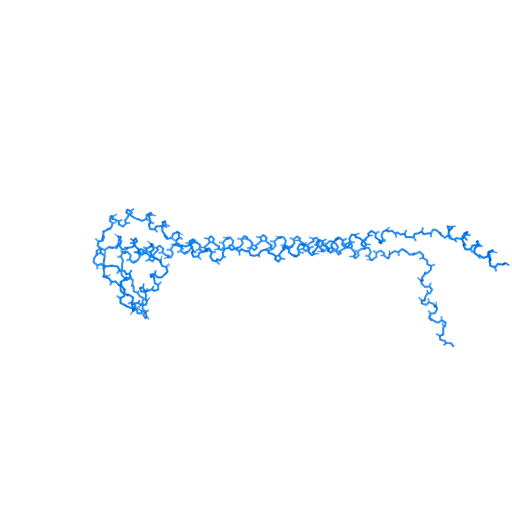? -20.979 -6.288 24.443 1.00 93.88 114 PRO A CA 1
ATOM 905 C C . PRO A 1 114 ? -19.932 -7.088 23.663 1.00 93.88 114 PRO A C 1
ATOM 907 O O . PRO A 1 114 ? -19.166 -6.532 22.862 1.00 93.88 114 PRO A O 1
ATOM 910 N N . GLU A 1 115 ? -19.942 -8.406 23.861 1.00 94.88 115 GLU A N 1
ATOM 911 C CA . GLU A 1 115 ? -19.231 -9.330 22.978 1.00 94.88 115 GLU A CA 1
ATOM 912 C C . GLU A 1 115 ? -19.827 -9.287 21.564 1.00 94.88 115 GLU A C 1
ATOM 914 O O . GLU A 1 115 ? -21.037 -9.119 21.390 1.00 94.88 115 GLU A O 1
ATOM 919 N N . ARG A 1 116 ? -18.982 -9.454 20.544 1.00 93.94 116 ARG A N 1
ATOM 920 C CA . ARG A 1 116 ? -19.406 -9.605 19.150 1.00 93.94 116 ARG A CA 1
ATOM 921 C C . ARG A 1 116 ? -18.914 -10.914 18.576 1.00 93.94 116 ARG A C 1
ATOM 923 O O . ARG A 1 116 ? -17.739 -11.267 18.698 1.00 93.94 116 ARG A O 1
ATOM 930 N N . LYS A 1 117 ? -19.846 -11.607 17.931 1.00 93.62 117 LYS A N 1
ATOM 931 C CA . LYS A 1 117 ? -19.623 -12.891 17.280 1.00 93.62 117 LYS A CA 1
ATOM 932 C C . LYS A 1 117 ? -19.588 -12.711 15.771 1.00 93.62 117 LYS A C 1
ATOM 934 O O . LYS A 1 117 ? -20.217 -11.795 15.249 1.00 93.62 117 LYS A O 1
ATOM 939 N N . GLY A 1 118 ? -18.855 -13.583 15.097 1.00 91.19 118 GLY A N 1
ATOM 940 C CA . GLY A 1 118 ? -18.936 -13.732 13.653 1.00 91.19 118 GLY A CA 1
ATOM 941 C C . GLY A 1 118 ? -20.158 -14.559 13.234 1.00 91.19 118 GLY A C 1
ATOM 942 O O . GLY A 1 118 ? -20.859 -15.116 14.088 1.00 91.19 118 GLY A O 1
ATOM 943 N N . PRO A 1 119 ? -20.388 -14.715 11.920 1.00 90.50 119 PRO A N 1
ATOM 944 C CA . PRO A 1 119 ? -21.496 -15.505 11.373 1.00 90.50 119 PRO A CA 1
ATOM 945 C C . PRO A 1 119 ? -21.469 -16.984 11.795 1.00 90.50 119 PRO A C 1
ATOM 947 O O . PRO A 1 119 ? -22.499 -17.646 11.846 1.00 90.50 119 PRO A O 1
ATOM 950 N N . ASN A 1 120 ? -20.288 -17.499 12.145 1.00 90.50 120 ASN A N 1
ATOM 951 C CA . ASN A 1 120 ? -20.057 -18.855 12.651 1.00 90.50 120 ASN A CA 1
ATOM 952 C C . ASN A 1 120 ? -20.264 -18.998 14.175 1.00 90.50 120 ASN A C 1
ATOM 954 O O . ASN A 1 120 ? -20.016 -20.067 14.727 1.00 90.50 120 ASN A O 1
ATOM 958 N N . GLY A 1 121 ? -20.654 -17.928 14.875 1.00 88.38 121 GLY A N 1
ATOM 959 C CA . GLY A 1 121 ? -20.808 -17.913 16.332 1.00 88.38 121 GLY A CA 1
ATOM 960 C C . GLY A 1 121 ? -19.500 -17.766 17.123 1.00 88.38 121 GLY A C 1
ATOM 961 O O . GLY A 1 121 ? -19.551 -17.676 18.350 1.00 88.38 121 GLY A O 1
ATOM 962 N N . GLN A 1 122 ? -18.340 -17.693 16.461 1.00 92.94 122 GLN A N 1
ATOM 963 C CA . GLN A 1 122 ? -17.051 -17.445 17.112 1.00 92.94 122 GLN A CA 1
ATOM 964 C C . GLN A 1 122 ? -16.998 -16.021 17.665 1.00 92.94 122 GLN A C 1
ATOM 966 O O . GLN A 1 122 ? -17.367 -15.076 16.974 1.00 92.94 122 GLN A O 1
ATOM 971 N N . VAL A 1 123 ? -16.488 -15.847 18.885 1.00 94.19 123 VAL A N 1
ATOM 972 C CA . VAL A 1 123 ? -16.250 -14.516 19.458 1.00 94.19 123 VAL A CA 1
ATOM 973 C C . VAL A 1 123 ? -15.077 -13.856 18.733 1.00 94.19 123 VAL A C 1
ATOM 975 O O . VAL A 1 123 ? -13.951 -14.345 18.790 1.00 94.19 123 VAL A O 1
ATOM 978 N N . LEU A 1 124 ? -15.353 -12.742 18.057 1.00 94.88 124 LEU A N 1
ATOM 979 C CA . LEU A 1 124 ? -14.357 -11.922 17.363 1.00 94.88 124 LEU A CA 1
ATOM 980 C C . LEU A 1 124 ? -13.916 -10.743 18.229 1.00 94.88 124 LEU A C 1
ATOM 982 O O . LEU A 1 124 ? -12.736 -10.403 18.278 1.00 94.88 124 LEU A O 1
ATOM 986 N N . PHE A 1 125 ? -14.856 -10.166 18.980 1.00 95.94 125 PHE A N 1
ATOM 987 C CA . PHE A 1 125 ? -14.574 -9.147 19.982 1.00 95.94 125 PHE A CA 1
ATOM 988 C C . PHE A 1 125 ? -15.144 -9.562 21.331 1.00 95.94 125 PHE A C 1
ATOM 990 O O . PHE A 1 125 ? -16.346 -9.800 21.449 1.00 95.94 125 PHE A O 1
ATOM 997 N N . GLN A 1 126 ? -14.292 -9.634 22.349 1.00 95.88 126 GLN A N 1
ATOM 998 C CA . GLN A 1 126 ? -14.715 -9.965 23.708 1.00 95.88 126 GLN A CA 1
ATOM 999 C C . GLN A 1 126 ? -15.556 -8.839 24.326 1.00 95.88 126 GLN A C 1
ATOM 1001 O O . GLN A 1 126 ? -15.535 -7.695 23.862 1.00 95.88 126 GLN A O 1
ATOM 1006 N N . ALA A 1 127 ? -16.314 -9.165 25.374 1.00 95.94 127 ALA A N 1
ATOM 1007 C CA . ALA A 1 127 ? -16.957 -8.147 26.194 1.00 95.94 127 ALA A CA 1
ATOM 1008 C C . ALA A 1 127 ? -15.886 -7.257 26.840 1.00 95.94 127 ALA A C 1
ATOM 1010 O O . ALA A 1 127 ? -14.847 -7.743 27.283 1.00 95.94 127 ALA A O 1
ATOM 1011 N N . GLY A 1 128 ? -16.126 -5.949 26.867 1.00 94.62 128 GLY A N 1
ATOM 1012 C CA . GLY A 1 128 ? -15.139 -5.005 27.376 1.00 94.62 128 GLY A CA 1
ATOM 1013 C C . GLY A 1 128 ? -15.028 -5.044 28.898 1.00 94.62 128 GLY A C 1
ATOM 1014 O O . GLY A 1 128 ? -16.041 -5.046 29.604 1.00 94.62 128 GLY A O 1
ATOM 1015 N N . THR A 1 129 ? -13.795 -5.038 29.399 1.00 94.19 129 THR A N 1
ATOM 1016 C CA . THR A 1 129 ? -13.464 -5.021 30.835 1.00 94.19 129 THR A CA 1
ATOM 1017 C C . THR A 1 129 ? -12.532 -3.869 31.218 1.00 94.19 129 THR A C 1
ATOM 1019 O O . THR A 1 129 ? -12.368 -3.586 32.403 1.00 94.19 129 THR A O 1
ATOM 1022 N N . GLY A 1 130 ? -11.947 -3.183 30.233 1.00 90.88 130 GLY A N 1
ATOM 1023 C CA . GLY A 1 130 ? -10.969 -2.121 30.422 1.00 90.88 130 GLY A CA 1
ATOM 1024 C C . GLY A 1 130 ? -11.574 -0.769 30.798 1.00 90.88 130 GLY A C 1
ATOM 1025 O O . GLY A 1 130 ? -12.785 -0.534 30.728 1.00 90.88 130 GLY A O 1
ATOM 1026 N N . ASP A 1 131 ? -10.698 0.158 31.171 1.00 94.12 131 ASP A N 1
ATOM 1027 C CA . ASP A 1 131 ? -11.022 1.557 31.425 1.00 94.12 131 ASP A CA 1
ATOM 1028 C C . ASP A 1 131 ? -10.192 2.497 30.535 1.00 94.12 131 ASP A C 1
ATOM 1030 O O . ASP A 1 131 ? -9.322 2.076 29.768 1.00 94.12 131 ASP A O 1
ATOM 1034 N N . MET A 1 132 ? -10.477 3.798 30.630 1.00 93.56 132 MET A N 1
ATOM 1035 C CA . MET A 1 132 ? -9.793 4.810 29.825 1.00 93.56 132 MET A CA 1
ATOM 1036 C C . MET A 1 132 ? -8.294 4.910 30.155 1.00 93.56 132 MET A C 1
ATOM 1038 O O . MET A 1 132 ? -7.504 5.247 29.279 1.00 93.56 132 MET A O 1
ATOM 1042 N N . SER A 1 133 ? -7.883 4.604 31.389 1.00 95.50 133 SER A N 1
ATOM 1043 C CA . SER A 1 133 ? -6.475 4.673 31.796 1.00 95.50 133 SER A CA 1
ATOM 1044 C C . SER A 1 133 ? -5.653 3.592 31.093 1.00 95.50 133 SER A C 1
ATOM 1046 O O . SER A 1 133 ? -4.640 3.898 30.465 1.00 95.50 133 SER A O 1
ATOM 1048 N N . ASN A 1 134 ? -6.137 2.345 31.113 1.00 94.25 134 ASN A N 1
ATOM 1049 C CA . ASN A 1 134 ? -5.514 1.223 30.410 1.00 94.25 134 ASN A CA 1
ATOM 1050 C C . ASN A 1 134 ? -5.446 1.476 28.895 1.00 94.25 134 ASN A C 1
ATOM 1052 O O . ASN A 1 134 ? -4.402 1.278 28.274 1.00 94.25 134 ASN A O 1
ATOM 1056 N N . LEU A 1 135 ? -6.529 1.995 28.305 1.00 94.19 135 LEU A N 1
ATOM 1057 C CA . LEU A 1 135 ? -6.546 2.346 26.886 1.00 94.19 135 LEU A CA 1
ATOM 1058 C C . LEU A 1 135 ? -5.454 3.362 26.543 1.00 94.19 135 LEU A C 1
ATOM 1060 O O . LEU A 1 135 ? -4.674 3.117 25.624 1.00 94.19 135 LEU A O 1
ATOM 1064 N N . LEU A 1 136 ? -5.361 4.467 27.292 1.00 95.44 136 LEU A N 1
ATOM 1065 C CA . LEU A 1 136 ? -4.353 5.507 27.064 1.00 95.44 136 LEU A CA 1
ATOM 1066 C C . LEU A 1 136 ? -2.924 4.972 27.223 1.00 95.44 136 LEU A C 1
ATOM 1068 O O . LEU A 1 136 ? -2.059 5.306 26.414 1.00 95.44 136 LEU A O 1
ATOM 1072 N N . GLN A 1 137 ? -2.684 4.112 28.217 1.00 97.00 137 GLN A N 1
ATOM 1073 C CA . GLN A 1 137 ? -1.379 3.483 28.440 1.00 97.00 137 GLN A CA 1
ATOM 1074 C C . GLN A 1 137 ? -0.957 2.576 27.276 1.00 97.00 137 GLN A C 1
ATOM 1076 O O . GLN A 1 137 ? 0.222 2.548 26.923 1.00 97.00 137 GLN A O 1
ATOM 1081 N N . LYS A 1 138 ? -1.905 1.871 26.649 1.00 96.75 138 LYS A N 1
ATOM 1082 C CA . LYS A 1 138 ? -1.637 0.935 25.547 1.00 96.75 138 LYS A CA 1
ATOM 1083 C C . LYS A 1 138 ? -1.756 1.547 24.141 1.00 96.75 138 LYS A C 1
ATOM 1085 O O . LYS A 1 138 ? -1.483 0.858 23.158 1.00 96.75 138 LYS A O 1
ATOM 1090 N N . LEU A 1 139 ? -2.093 2.835 23.999 1.00 95.50 139 LEU A N 1
ATOM 1091 C CA . LEU A 1 139 ? -2.147 3.515 22.690 1.00 95.50 139 LEU A CA 1
ATOM 1092 C C . LEU A 1 139 ? -0.847 3.416 21.865 1.00 95.50 139 LEU A C 1
ATOM 1094 O O . LEU A 1 139 ? -0.941 3.187 20.651 1.00 95.50 139 LEU A O 1
ATOM 1098 N N . PRO A 1 140 ? 0.361 3.564 22.452 1.00 97.75 140 PRO A N 1
ATOM 1099 C CA . PRO A 1 140 ? 1.602 3.410 21.694 1.00 97.75 140 PRO A CA 1
ATOM 1100 C C . PRO A 1 140 ? 1.761 1.995 21.130 1.00 97.75 140 PRO A C 1
ATOM 1102 O O . PRO A 1 140 ? 2.146 1.826 19.973 1.00 97.75 140 PRO A O 1
ATOM 1105 N N . GLU A 1 141 ? 1.397 0.981 21.918 1.00 97.69 141 GLU A N 1
ATOM 1106 C CA . GLU A 1 141 ? 1.424 -0.418 21.494 1.00 97.69 141 GLU A CA 1
ATOM 1107 C C . GLU A 1 141 ? 0.419 -0.674 20.363 1.00 97.69 141 GLU A C 1
ATOM 1109 O O . GLU A 1 141 ? 0.763 -1.302 19.360 1.00 97.69 141 GLU A O 1
ATOM 1114 N N . LEU A 1 142 ? -0.791 -0.114 20.469 1.00 97.56 142 LEU A N 1
ATOM 1115 C CA . LEU A 1 142 ? -1.816 -0.215 19.430 1.00 97.56 142 LEU A CA 1
ATOM 1116 C C . LEU A 1 142 ? -1.343 0.384 18.112 1.00 97.56 142 LEU A C 1
ATOM 1118 O O . LEU A 1 142 ? -1.479 -0.241 17.060 1.00 97.56 142 LEU A O 1
ATOM 1122 N N . THR A 1 143 ? -0.731 1.562 18.182 1.00 97.25 143 THR A N 1
ATOM 1123 C CA . THR A 1 143 ? -0.144 2.221 17.014 1.00 97.25 143 THR A CA 1
ATOM 1124 C C . THR A 1 143 ? 0.929 1.334 16.381 1.00 97.25 143 THR A C 1
ATOM 1126 O O . THR A 1 143 ? 0.905 1.118 15.171 1.00 97.25 143 THR A O 1
ATOM 1129 N N . GLY A 1 144 ? 1.821 0.753 17.190 1.00 97.44 144 GLY A N 1
ATOM 1130 C CA . GLY A 1 144 ? 2.869 -0.155 16.718 1.00 97.44 144 GLY A CA 1
ATOM 1131 C C . GLY A 1 144 ? 2.325 -1.400 16.010 1.00 97.44 144 GLY A C 1
ATOM 1132 O O . GLY A 1 144 ? 2.760 -1.711 14.900 1.00 97.44 144 GLY A O 1
ATOM 1133 N N . ARG A 1 145 ? 1.334 -2.085 16.599 1.00 97.75 145 ARG A N 1
ATOM 1134 C CA . ARG A 1 145 ? 0.719 -3.284 15.995 1.00 97.75 145 ARG A CA 1
ATOM 1135 C C . ARG A 1 145 ? -0.034 -2.963 14.701 1.00 97.75 145 ARG A C 1
ATOM 1137 O O . ARG A 1 145 ? 0.043 -3.729 13.742 1.00 97.75 145 ARG A O 1
ATOM 1144 N N . VAL A 1 146 ? -0.719 -1.818 14.636 1.00 97.81 146 VAL A N 1
ATOM 1145 C CA . VAL A 1 146 ? -1.395 -1.363 13.408 1.00 97.81 146 VAL A CA 1
ATOM 1146 C C . VAL A 1 146 ? -0.385 -1.065 12.302 1.00 97.81 146 VAL A C 1
ATOM 1148 O O . VAL A 1 146 ? -0.587 -1.507 11.172 1.00 97.81 146 VAL A O 1
ATOM 1151 N N . VAL A 1 147 ? 0.717 -0.374 12.611 1.00 96.12 147 VAL A N 1
ATOM 1152 C CA . VAL A 1 147 ? 1.792 -0.126 11.635 1.00 96.12 147 VAL A CA 1
ATOM 1153 C C . VAL A 1 147 ? 2.336 -1.450 11.097 1.00 96.12 147 VAL A C 1
ATOM 1155 O O . VAL A 1 147 ? 2.400 -1.629 9.885 1.00 96.12 147 VAL A O 1
ATOM 1158 N N . GLN A 1 148 ? 2.634 -2.421 11.964 1.00 95.25 148 GLN A N 1
ATOM 1159 C CA . GLN A 1 148 ? 3.103 -3.747 11.537 1.00 95.25 148 GLN A CA 1
ATOM 1160 C C . GLN A 1 148 ? 2.090 -4.482 10.647 1.00 95.25 148 GLN A C 1
ATOM 1162 O O . GLN A 1 148 ? 2.479 -5.107 9.659 1.00 95.25 148 GLN A O 1
ATOM 1167 N N . ARG A 1 149 ? 0.789 -4.387 10.953 1.00 94.88 149 ARG A N 1
ATOM 1168 C CA . ARG A 1 149 ? -0.275 -4.948 10.107 1.00 94.88 149 ARG A CA 1
ATOM 1169 C C . ARG A 1 149 ? -0.275 -4.314 8.716 1.00 94.88 149 ARG A C 1
ATOM 1171 O O . ARG A 1 149 ? -0.305 -5.039 7.728 1.00 94.88 149 ARG A O 1
ATOM 1178 N N . VAL A 1 150 ? -0.204 -2.986 8.634 1.00 94.56 150 VAL A N 1
ATOM 1179 C CA . VAL A 1 150 ? -0.173 -2.255 7.355 1.00 94.56 150 VAL A CA 1
ATOM 1180 C C . VAL A 1 150 ? 1.079 -2.589 6.546 1.00 94.56 150 VAL A C 1
ATOM 1182 O O . VAL A 1 150 ? 0.989 -2.757 5.332 1.00 94.56 150 VAL A O 1
ATOM 1185 N N . GLU A 1 151 ? 2.231 -2.741 7.201 1.00 91.62 151 GLU A N 1
ATOM 1186 C CA . GLU A 1 151 ? 3.463 -3.187 6.544 1.00 91.62 151 GLU A CA 1
ATOM 1187 C C . GLU A 1 151 ? 3.315 -4.581 5.935 1.00 91.62 151 GLU A C 1
ATOM 1189 O O . GLU A 1 151 ? 3.676 -4.790 4.776 1.00 91.62 151 GLU A O 1
ATOM 1194 N N . LYS A 1 152 ? 2.732 -5.523 6.684 1.00 90.19 152 LYS A N 1
ATOM 1195 C CA . LYS A 1 152 ? 2.477 -6.883 6.200 1.00 90.19 152 LYS A CA 1
ATOM 1196 C C . LYS A 1 152 ? 1.527 -6.892 4.999 1.00 90.19 152 LYS A C 1
ATOM 1198 O O . LYS A 1 152 ? 1.769 -7.624 4.045 1.00 90.19 152 LYS A O 1
ATOM 1203 N N . ASP A 1 153 ? 0.492 -6.055 5.026 1.00 86.62 153 ASP A N 1
ATOM 1204 C CA . ASP A 1 153 ? -0.461 -5.918 3.919 1.00 86.62 153 ASP A CA 1
ATOM 1205 C C . ASP A 1 153 ? 0.205 -5.274 2.680 1.00 86.62 153 ASP A C 1
ATOM 1207 O O . ASP A 1 153 ? -0.096 -5.641 1.546 1.00 86.62 153 ASP A O 1
ATOM 1211 N N . GLY A 1 154 ? 1.141 -4.337 2.880 1.00 78.69 154 GLY A N 1
ATOM 1212 C CA . GLY A 1 154 ? 1.850 -3.627 1.808 1.00 78.69 154 GLY A CA 1
ATOM 1213 C C . GLY A 1 154 ? 2.983 -4.412 1.131 1.00 78.69 154 GLY A C 1
ATOM 1214 O O . GLY A 1 154 ? 3.341 -4.103 -0.007 1.00 78.69 154 GLY A O 1
ATOM 1215 N N . GLN A 1 155 ? 3.544 -5.439 1.780 1.00 70.88 155 GLN A N 1
ATOM 1216 C CA . GLN A 1 155 ? 4.621 -6.265 1.207 1.00 70.88 155 GLN A CA 1
ATOM 1217 C C . GLN A 1 155 ? 4.210 -7.015 -0.069 1.00 70.88 155 GLN A C 1
ATOM 1219 O O . GLN A 1 155 ? 5.068 -7.313 -0.894 1.00 70.88 155 GLN A O 1
ATOM 1224 N N . ALA A 1 156 ? 2.916 -7.273 -0.272 1.00 59.09 156 ALA A N 1
ATOM 1225 C CA . ALA A 1 156 ? 2.419 -7.966 -1.459 1.00 59.09 156 ALA A CA 1
ATOM 1226 C C . ALA A 1 156 ? 2.473 -7.122 -2.753 1.00 59.09 156 ALA A C 1
ATOM 1228 O O . ALA A 1 156 ? 2.330 -7.682 -3.836 1.00 59.09 156 ALA A O 1
ATOM 1229 N N . SER A 1 157 ? 2.678 -5.798 -2.666 1.00 58.84 157 SER A N 1
ATOM 1230 C CA . SER A 1 157 ? 2.535 -4.870 -3.805 1.00 58.84 157 SER A CA 1
ATOM 1231 C C . SER A 1 157 ? 3.737 -3.935 -4.030 1.00 58.84 157 SER A C 1
ATOM 1233 O O . SER A 1 157 ? 3.650 -3.018 -4.846 1.00 58.84 157 SER A O 1
ATOM 1235 N N . SER A 1 158 ? 4.846 -4.106 -3.304 1.00 61.16 158 SER A N 1
ATOM 1236 C CA . SER A 1 158 ? 5.897 -3.077 -3.204 1.00 61.16 158 SER A CA 1
ATOM 1237 C C . SER A 1 158 ? 7.036 -3.183 -4.225 1.00 61.16 158 SER A C 1
ATOM 1239 O O . SER A 1 158 ? 7.877 -2.286 -4.287 1.00 61.16 158 SER A O 1
ATOM 1241 N N . THR A 1 159 ? 7.106 -4.251 -5.023 1.00 69.94 159 THR A N 1
ATOM 1242 C CA . THR A 1 159 ? 8.221 -4.454 -5.959 1.00 69.94 159 THR A CA 1
ATOM 1243 C C . THR A 1 159 ? 7.872 -3.921 -7.345 1.00 69.94 159 THR A C 1
ATOM 1245 O O . THR A 1 159 ? 7.056 -4.498 -8.057 1.00 69.94 159 THR A O 1
ATOM 1248 N N . VAL A 1 160 ? 8.504 -2.812 -7.738 1.00 78.00 160 VAL A N 1
ATOM 1249 C CA . VAL A 1 160 ? 8.443 -2.317 -9.119 1.00 78.00 160 VAL A CA 1
ATOM 1250 C C . VAL A 1 160 ? 9.289 -3.237 -9.995 1.00 78.00 160 VAL A C 1
ATOM 1252 O O . VAL A 1 160 ? 10.502 -3.329 -9.802 1.00 78.00 160 VAL A O 1
ATOM 1255 N N . ASP A 1 161 ? 8.669 -3.902 -10.966 1.00 84.19 161 ASP A N 1
ATOM 1256 C CA . ASP A 1 161 ? 9.406 -4.641 -11.989 1.00 84.19 161 ASP A CA 1
ATOM 1257 C C . ASP A 1 161 ? 10.041 -3.660 -12.986 1.00 84.19 161 ASP A C 1
ATOM 1259 O O . ASP A 1 161 ? 9.356 -2.944 -13.717 1.00 84.19 161 ASP A O 1
ATOM 1263 N N . LEU A 1 162 ? 11.374 -3.615 -12.997 1.00 88.88 162 LEU A N 1
ATOM 1264 C CA . LEU A 1 162 ? 12.161 -2.742 -13.870 1.00 88.88 162 LEU A CA 1
ATOM 1265 C C . LEU A 1 162 ? 12.827 -3.497 -15.029 1.00 88.88 162 LEU A C 1
ATOM 1267 O O . LEU A 1 162 ? 13.566 -2.892 -15.809 1.00 88.88 162 LEU A O 1
ATOM 1271 N N . THR A 1 163 ? 12.556 -4.796 -15.183 1.00 91.62 163 THR A N 1
ATOM 1272 C CA . THR A 1 163 ? 13.220 -5.652 -16.179 1.00 91.62 163 THR A CA 1
ATOM 1273 C C . THR A 1 163 ? 13.013 -5.166 -17.613 1.00 91.62 163 THR A C 1
ATOM 1275 O O . THR A 1 163 ? 13.950 -5.190 -18.413 1.00 91.62 163 THR A O 1
ATOM 1278 N N . ALA A 1 164 ? 11.827 -4.648 -17.938 1.00 90.25 164 ALA A N 1
ATOM 1279 C CA . ALA A 1 164 ? 11.530 -4.089 -19.256 1.00 90.25 164 ALA A CA 1
ATOM 1280 C C . ALA A 1 164 ? 12.428 -2.884 -19.605 1.00 90.25 164 ALA A C 1
ATOM 1282 O O . ALA A 1 164 ? 12.885 -2.760 -20.744 1.00 90.25 164 ALA A O 1
ATOM 1283 N N . PHE A 1 165 ? 12.742 -2.026 -18.626 1.00 92.69 165 PHE A N 1
ATOM 1284 C CA . PHE A 1 165 ? 13.654 -0.894 -18.820 1.00 92.69 165 PHE A CA 1
ATOM 1285 C C . PHE A 1 165 ? 15.087 -1.364 -19.076 1.00 92.69 165 PHE A C 1
ATOM 1287 O O . PHE A 1 165 ? 15.773 -0.830 -19.951 1.00 92.69 165 PHE A O 1
ATOM 1294 N N . ASP A 1 166 ? 15.533 -2.392 -18.352 1.00 91.81 166 ASP A N 1
ATOM 1295 C CA . ASP A 1 166 ? 16.859 -2.977 -18.547 1.00 91.81 166 ASP A CA 1
ATOM 1296 C C . ASP A 1 166 ? 16.996 -3.641 -19.920 1.00 91.81 166 ASP A C 1
ATOM 1298 O O . ASP A 1 166 ? 17.990 -3.426 -20.619 1.00 91.81 166 ASP A O 1
ATOM 1302 N N . GLN A 1 167 ? 15.977 -4.387 -20.351 1.00 93.19 167 GLN A N 1
ATOM 1303 C CA . GLN A 1 167 ? 15.927 -4.969 -21.692 1.00 93.19 167 GLN A CA 1
ATOM 1304 C C . GLN A 1 167 ? 15.967 -3.888 -22.775 1.00 93.19 167 GLN A C 1
ATOM 1306 O O . GLN A 1 167 ? 16.745 -3.997 -23.725 1.00 93.19 167 GLN A O 1
ATOM 1311 N N . TYR A 1 168 ? 15.187 -2.815 -22.617 1.00 92.69 168 TYR A N 1
ATOM 1312 C CA . TYR A 1 168 ? 15.186 -1.699 -23.558 1.00 92.69 168 TYR A CA 1
ATOM 1313 C C . TYR A 1 168 ? 16.571 -1.054 -23.681 1.00 92.69 168 TYR A C 1
ATOM 1315 O O . TYR A 1 168 ? 17.088 -0.901 -24.790 1.00 92.69 168 TYR A O 1
ATOM 1323 N N . ARG A 1 169 ? 17.210 -0.736 -22.548 1.00 93.31 169 ARG A N 1
ATOM 1324 C CA . ARG A 1 169 ? 18.563 -0.163 -22.507 1.00 93.31 169 ARG A CA 1
ATOM 1325 C C . ARG A 1 169 ? 19.578 -1.059 -23.218 1.00 93.31 169 ARG A C 1
ATOM 1327 O O . ARG A 1 169 ? 20.380 -0.569 -24.013 1.00 93.31 169 ARG A O 1
ATOM 1334 N N . ASN A 1 170 ? 19.520 -2.369 -22.980 1.00 93.56 170 ASN A N 1
ATOM 1335 C CA . ASN A 1 170 ? 20.405 -3.336 -23.630 1.00 93.56 170 ASN A CA 1
ATOM 1336 C C . ASN A 1 170 ? 20.197 -3.375 -25.151 1.00 93.56 170 ASN A C 1
ATOM 1338 O O . ASN A 1 170 ? 21.174 -3.364 -25.907 1.00 93.56 170 ASN A O 1
ATOM 1342 N N . ASN A 1 171 ? 18.940 -3.363 -25.599 1.00 93.69 171 ASN A N 1
ATOM 1343 C CA . ASN A 1 171 ? 18.586 -3.372 -27.017 1.00 93.69 171 ASN A CA 1
ATOM 1344 C C . ASN A 1 171 ? 19.049 -2.093 -27.723 1.00 93.69 171 ASN A C 1
ATOM 1346 O O . ASN A 1 171 ? 19.690 -2.168 -28.771 1.00 93.69 171 ASN A O 1
ATOM 1350 N N . VAL A 1 172 ? 18.808 -0.918 -27.132 1.00 93.25 172 VAL A N 1
ATOM 1351 C CA . VAL A 1 172 ? 19.293 0.357 -27.684 1.00 93.25 172 VAL A CA 1
ATOM 1352 C C . VAL A 1 172 ? 20.820 0.391 -27.720 1.00 93.25 172 VAL A C 1
ATOM 1354 O O . VAL A 1 172 ? 21.398 0.759 -28.741 1.00 93.25 172 VAL A O 1
ATOM 1357 N N . GLY A 1 173 ? 21.496 -0.080 -26.669 1.00 90.94 173 GLY A N 1
ATOM 1358 C CA . GLY A 1 173 ? 22.955 -0.202 -26.656 1.00 90.94 173 GLY A CA 1
ATOM 1359 C C . GLY A 1 173 ? 23.493 -1.096 -27.781 1.00 90.94 173 GLY A C 1
ATOM 1360 O O . GLY A 1 173 ? 24.491 -0.758 -28.419 1.00 90.94 173 GLY A O 1
ATOM 1361 N N . ALA A 1 174 ? 22.816 -2.209 -28.083 1.00 93.12 174 ALA A N 1
ATOM 1362 C CA . ALA A 1 174 ? 23.161 -3.058 -29.221 1.00 93.12 174 ALA A CA 1
ATOM 1363 C C . ALA A 1 174 ? 22.968 -2.334 -30.564 1.00 93.12 174 ALA A C 1
ATOM 1365 O O . ALA A 1 174 ? 23.862 -2.376 -31.410 1.00 93.12 174 ALA A O 1
ATOM 1366 N N . LEU A 1 175 ? 21.856 -1.615 -30.737 1.00 91.50 175 LEU A N 1
ATOM 1367 C CA . LEU A 1 175 ? 21.584 -0.837 -31.949 1.00 91.50 175 LEU A CA 1
ATOM 1368 C C . LEU A 1 175 ? 22.617 0.272 -32.173 1.00 91.50 175 LEU A C 1
ATOM 1370 O O . LEU A 1 175 ? 23.062 0.461 -33.303 1.00 91.50 175 LEU A O 1
ATOM 1374 N N . ARG A 1 176 ? 23.051 0.961 -31.114 1.00 90.81 176 ARG A N 1
ATOM 1375 C CA . ARG A 1 176 ? 24.108 1.982 -31.193 1.00 90.81 176 ARG A CA 1
ATOM 1376 C C . ARG A 1 176 ? 25.462 1.389 -31.572 1.00 90.81 176 ARG A C 1
ATOM 1378 O O . ARG A 1 176 ? 26.157 1.959 -32.408 1.00 90.81 176 ARG A O 1
ATOM 1385 N N . ARG A 1 177 ? 25.816 0.209 -31.042 1.00 91.00 177 ARG A N 1
ATOM 1386 C CA . ARG A 1 177 ? 27.028 -0.524 -31.466 1.00 91.00 177 ARG A CA 1
ATOM 1387 C C . ARG A 1 177 ? 26.986 -0.887 -32.950 1.00 91.00 177 ARG A C 1
ATOM 1389 O O . ARG A 1 177 ? 27.969 -0.664 -33.648 1.00 91.00 177 ARG A O 1
ATOM 1396 N N . ILE A 1 178 ? 25.852 -1.391 -33.444 1.00 88.12 178 ILE A N 1
ATOM 1397 C CA . ILE A 1 178 ? 25.662 -1.673 -34.877 1.00 88.12 178 ILE A CA 1
ATOM 1398 C C . ILE A 1 178 ? 25.822 -0.386 -35.694 1.00 88.12 178 ILE A C 1
ATOM 1400 O O . ILE A 1 178 ? 26.529 -0.377 -36.697 1.00 88.12 178 ILE A O 1
ATOM 1404 N N . ASN A 1 179 ? 25.216 0.713 -35.241 1.00 88.06 179 ASN A N 1
ATOM 1405 C CA . ASN A 1 179 ? 25.301 2.008 -35.909 1.00 88.06 179 ASN A CA 1
ATOM 1406 C C . ASN A 1 179 ? 26.749 2.524 -35.988 1.00 88.06 179 ASN A C 1
ATOM 1408 O O . ASN A 1 179 ? 27.170 3.024 -37.027 1.00 88.06 179 ASN A O 1
ATOM 1412 N N . ALA A 1 180 ? 27.530 2.344 -34.918 1.00 86.12 180 ALA A N 1
ATOM 1413 C CA . ALA A 1 180 ? 28.948 2.695 -34.880 1.00 86.12 180 ALA A CA 1
ATOM 1414 C C . ALA A 1 180 ? 29.788 1.858 -35.861 1.00 86.12 180 ALA A C 1
ATOM 1416 O O . ALA A 1 180 ? 30.637 2.412 -36.555 1.00 86.12 180 ALA A O 1
ATOM 1417 N N . ILE A 1 181 ? 29.517 0.552 -35.970 1.00 87.69 181 ILE A N 1
ATOM 1418 C CA . ILE A 1 181 ? 30.180 -0.332 -36.942 1.00 87.69 181 ILE A CA 1
ATOM 1419 C C . ILE A 1 181 ? 29.843 0.100 -38.374 1.00 87.69 181 ILE A C 1
ATOM 1421 O O . ILE A 1 181 ? 30.739 0.240 -39.202 1.00 87.69 181 ILE A O 1
ATOM 1425 N N . ILE A 1 182 ? 28.564 0.364 -38.669 1.00 82.75 182 ILE A N 1
ATOM 1426 C CA . ILE A 1 182 ? 28.140 0.861 -39.986 1.00 82.75 182 ILE A CA 1
ATOM 1427 C C . ILE A 1 182 ? 28.849 2.179 -40.302 1.00 82.75 182 ILE A C 1
ATOM 1429 O O . ILE A 1 182 ? 29.376 2.333 -41.398 1.00 82.75 182 ILE A O 1
ATOM 1433 N N . LYS A 1 183 ? 28.926 3.103 -39.337 1.00 82.50 183 LYS A N 1
ATOM 1434 C CA . LYS A 1 183 ? 29.639 4.372 -39.509 1.00 82.50 183 LYS A CA 1
ATOM 1435 C C . LYS A 1 183 ? 31.100 4.139 -39.883 1.00 82.50 183 LYS A C 1
ATOM 1437 O O . LYS A 1 183 ? 31.569 4.719 -40.852 1.00 82.50 183 LYS A O 1
ATOM 1442 N N . GLN A 1 184 ? 31.783 3.252 -39.160 1.00 81.69 184 GLN A N 1
ATOM 1443 C CA . GLN A 1 184 ? 33.170 2.894 -39.442 1.00 81.69 184 GLN A CA 1
ATOM 1444 C C . GLN A 1 184 ? 33.337 2.357 -40.870 1.00 81.69 184 GLN A C 1
ATOM 1446 O O . GLN A 1 184 ? 34.261 2.773 -41.556 1.00 81.69 184 GLN A O 1
ATOM 1451 N N . TYR A 1 185 ? 32.437 1.489 -41.343 1.00 77.88 185 TYR A N 1
ATOM 1452 C CA . TYR A 1 185 ? 32.478 0.996 -42.724 1.00 77.88 185 TYR A CA 1
ATOM 1453 C C . TYR A 1 185 ? 32.230 2.090 -43.767 1.00 77.88 185 TYR A C 1
ATOM 1455 O O . TYR A 1 185 ? 32.893 2.096 -44.797 1.00 77.88 185 TYR A O 1
ATOM 1463 N N . LEU A 1 186 ? 31.297 3.011 -43.515 1.00 74.38 186 LEU A N 1
ATOM 1464 C CA . LEU A 1 186 ? 30.970 4.100 -44.445 1.00 74.38 186 LEU A CA 1
ATOM 1465 C C . LEU A 1 186 ? 32.007 5.236 -44.440 1.00 74.38 186 LEU A C 1
ATOM 1467 O O . LEU A 1 186 ? 32.039 6.036 -45.375 1.00 74.38 186 LEU A O 1
ATOM 1471 N N . ASP A 1 187 ? 32.816 5.336 -43.384 1.00 69.69 187 ASP A N 1
ATOM 1472 C CA . ASP A 1 187 ? 33.941 6.272 -43.278 1.00 69.69 187 ASP A CA 1
ATOM 1473 C C . ASP A 1 187 ? 35.243 5.707 -43.867 1.00 69.69 187 ASP A C 1
ATOM 1475 O O . ASP A 1 187 ? 36.162 6.476 -44.146 1.00 69.69 187 ASP A O 1
ATOM 1479 N N . ILE A 1 188 ? 35.320 4.395 -44.124 1.00 62.97 188 ILE A N 1
ATOM 1480 C CA . ILE A 1 188 ? 36.352 3.814 -44.990 1.00 62.97 188 ILE A CA 1
ATOM 1481 C C . ILE A 1 188 ? 35.961 4.140 -46.435 1.00 62.97 188 ILE A C 1
ATOM 1483 O O . ILE A 1 188 ? 35.357 3.334 -47.142 1.00 62.97 188 ILE A O 1
ATOM 1487 N N . ASP A 1 189 ? 36.287 5.351 -46.880 1.00 53.66 189 ASP A N 1
ATOM 1488 C CA . ASP A 1 189 ? 36.243 5.675 -48.298 1.00 53.66 189 ASP A CA 1
ATOM 1489 C C . ASP A 1 189 ? 37.311 4.814 -48.999 1.00 53.66 189 ASP A C 1
ATOM 1491 O O . ASP A 1 189 ? 38.513 5.046 -48.861 1.00 53.66 189 ASP A O 1
ATOM 1495 N N . VAL A 1 190 ? 36.896 3.787 -49.751 1.00 51.72 190 VAL A N 1
ATOM 1496 C CA . VAL A 1 190 ? 37.797 3.076 -50.675 1.00 51.72 190 VAL A CA 1
ATOM 1497 C C . VAL A 1 190 ? 38.038 3.999 -51.867 1.00 51.72 190 VAL A C 1
ATOM 1499 O O . VAL A 1 190 ? 37.509 3.809 -52.961 1.00 51.72 190 VAL A O 1
ATOM 1502 N N . THR A 1 191 ? 38.829 5.046 -51.655 1.00 49.91 191 THR A N 1
ATOM 1503 C CA . THR A 1 191 ? 39.425 5.820 -52.738 1.00 49.91 191 THR A CA 1
ATOM 1504 C C . THR A 1 191 ? 40.692 5.102 -53.176 1.00 49.91 191 THR A C 1
ATOM 1506 O O . THR A 1 191 ? 41.795 5.552 -52.887 1.00 49.91 191 THR A O 1
ATOM 1509 N N . LEU A 1 192 ? 40.549 3.969 -53.869 1.00 49.34 192 LEU A N 1
ATOM 1510 C CA . LEU A 1 192 ? 41.616 3.562 -54.782 1.00 49.34 192 LEU A CA 1
ATOM 1511 C C . LEU A 1 192 ? 41.740 4.694 -55.797 1.00 49.34 192 LEU A C 1
ATOM 1513 O O . LEU A 1 192 ? 40.780 4.983 -56.524 1.00 49.34 192 LEU A O 1
ATOM 1517 N N . SER A 1 193 ? 42.872 5.395 -55.786 1.00 51.94 193 SER A N 1
ATOM 1518 C CA . SER A 1 193 ? 43.069 6.473 -56.745 1.00 51.94 193 SER A CA 1
ATOM 1519 C C . SER A 1 193 ? 43.070 5.865 -58.148 1.00 51.94 193 SER A C 1
ATOM 1521 O O . SER A 1 193 ? 43.525 4.739 -58.367 1.00 51.94 193 SER A O 1
ATOM 1523 N N . ARG A 1 194 ? 42.522 6.583 -59.131 1.00 54.62 194 ARG A N 1
ATOM 1524 C CA . ARG A 1 194 ? 42.531 6.107 -60.522 1.00 54.62 194 ARG A CA 1
ATOM 1525 C C . ARG A 1 194 ? 43.961 5.794 -60.982 1.00 54.62 194 ARG A C 1
ATOM 1527 O O . ARG A 1 194 ? 44.154 4.820 -61.705 1.00 54.62 194 ARG A O 1
ATOM 1534 N N . ASP A 1 195 ? 44.926 6.560 -60.480 1.00 61.50 195 ASP A N 1
ATOM 1535 C CA . ASP A 1 195 ? 46.358 6.403 -60.731 1.00 61.50 195 ASP A CA 1
ATOM 1536 C C . ASP A 1 195 ? 46.927 5.089 -60.167 1.00 61.50 195 ASP A C 1
ATOM 1538 O O . ASP A 1 195 ? 47.821 4.510 -60.775 1.00 61.50 195 ASP A O 1
ATOM 1542 N N . GLU A 1 196 ? 46.384 4.558 -59.067 1.00 60.62 196 GLU A N 1
ATOM 1543 C CA . GLU A 1 196 ? 46.789 3.259 -58.499 1.00 60.62 196 GLU A CA 1
ATOM 1544 C C . GLU A 1 196 ? 46.236 2.062 -59.291 1.00 60.62 196 GLU A C 1
ATOM 1546 O O . GLU A 1 196 ? 46.863 1.003 -59.350 1.00 60.62 196 GLU A O 1
ATOM 1551 N N . VAL A 1 197 ? 45.076 2.213 -59.938 1.00 61.34 197 VAL A N 1
ATOM 1552 C CA . VAL A 1 197 ? 44.413 1.129 -60.693 1.00 61.34 197 VAL A CA 1
ATOM 1553 C C . VAL A 1 197 ? 44.859 1.090 -62.161 1.00 61.34 197 VAL A C 1
ATOM 1555 O O . VAL A 1 197 ? 44.837 0.037 -62.804 1.00 61.34 197 VAL A O 1
ATOM 1558 N N . GLN A 1 198 ? 45.298 2.225 -62.704 1.00 66.81 198 GLN A N 1
ATOM 1559 C CA . GLN A 1 198 ? 45.757 2.363 -64.085 1.00 66.81 198 GLN A CA 1
ATOM 1560 C C . GLN A 1 198 ? 46.950 1.456 -64.462 1.00 66.81 198 GLN A C 1
ATOM 1562 O O . GLN A 1 198 ? 46.837 0.772 -65.484 1.00 66.81 198 GLN A O 1
ATOM 1567 N N . PRO A 1 199 ? 48.028 1.328 -63.656 1.00 73.06 199 PRO A N 1
ATOM 1568 C CA . PRO A 1 199 ? 49.140 0.428 -63.975 1.00 73.06 199 PRO A CA 1
ATOM 1569 C C . PRO A 1 199 ? 48.736 -1.054 -63.925 1.00 73.06 199 PRO A C 1
ATOM 1571 O O . PRO A 1 199 ? 49.212 -1.853 -64.730 1.00 73.06 199 PRO A O 1
ATOM 1574 N N . LEU A 1 200 ? 47.802 -1.430 -63.044 1.00 66.62 200 LEU A N 1
ATOM 1575 C CA . LEU A 1 200 ? 47.226 -2.781 -62.988 1.00 66.62 200 LEU A CA 1
ATOM 1576 C C . LEU A 1 200 ? 46.398 -3.096 -64.242 1.00 66.62 200 LEU A C 1
ATOM 1578 O O . LEU A 1 200 ? 46.522 -4.175 -64.823 1.00 66.62 200 LEU A O 1
ATOM 1582 N N . ALA A 1 201 ? 45.584 -2.143 -64.698 1.00 67.06 201 ALA A N 1
ATOM 1583 C CA . ALA A 1 201 ? 44.803 -2.287 -65.922 1.00 67.06 201 ALA A CA 1
ATOM 1584 C C . ALA A 1 201 ? 45.691 -2.363 -67.179 1.00 67.06 201 ALA A C 1
ATOM 1586 O O . ALA A 1 201 ? 45.374 -3.099 -68.117 1.00 67.06 201 ALA A O 1
ATOM 1587 N N . GLU A 1 202 ? 46.804 -1.628 -67.205 1.00 75.56 202 GLU A N 1
ATOM 1588 C CA . GLU A 1 202 ? 47.797 -1.694 -68.280 1.00 75.56 202 GLU A CA 1
ATOM 1589 C C . GLU A 1 202 ? 48.559 -3.024 -68.277 1.00 75.56 202 GLU A C 1
ATOM 1591 O O . GLU A 1 202 ? 48.661 -3.647 -69.334 1.00 75.56 202 GLU A O 1
ATOM 1596 N N . ALA A 1 203 ? 48.980 -3.521 -67.110 1.00 75.56 203 ALA A N 1
ATOM 1597 C CA . ALA A 1 203 ? 49.641 -4.822 -66.969 1.00 75.56 203 ALA A CA 1
ATOM 1598 C C . ALA A 1 203 ? 48.751 -6.001 -67.413 1.00 75.56 203 ALA A C 1
ATOM 1600 O O . ALA A 1 203 ? 49.212 -6.955 -68.038 1.00 75.56 203 ALA A O 1
ATOM 1601 N N . VAL A 1 204 ? 47.445 -5.933 -67.146 1.00 72.88 204 VAL A N 1
ATOM 1602 C CA . VAL A 1 204 ? 46.490 -6.946 -67.625 1.00 72.88 204 VAL A CA 1
ATOM 1603 C C . VAL A 1 204 ? 46.290 -6.858 -69.142 1.00 72.88 204 VAL A C 1
ATOM 1605 O O . VAL A 1 204 ? 46.116 -7.883 -69.800 1.00 72.88 204 VAL A O 1
ATOM 1608 N N . ARG A 1 205 ? 46.324 -5.655 -69.730 1.00 71.94 205 ARG A N 1
ATOM 1609 C CA . ARG A 1 205 ? 46.227 -5.481 -71.191 1.00 71.94 205 ARG A CA 1
ATOM 1610 C C . ARG A 1 205 ? 47.478 -5.955 -71.921 1.00 71.94 205 ARG A C 1
ATOM 1612 O O . ARG A 1 205 ? 47.337 -6.478 -73.024 1.00 71.94 205 ARG A O 1
ATOM 1619 N N . THR A 1 206 ? 48.663 -5.792 -71.337 1.00 69.81 206 THR A N 1
ATOM 1620 C CA . THR A 1 206 ? 49.916 -6.292 -71.920 1.00 69.81 206 THR A CA 1
ATOM 1621 C C . THR A 1 206 ? 50.018 -7.811 -71.847 1.00 69.81 206 THR A C 1
ATOM 1623 O O . THR A 1 206 ? 50.451 -8.405 -72.820 1.00 69.81 206 THR A O 1
ATOM 1626 N N . LEU A 1 207 ? 49.533 -8.450 -70.776 1.00 64.62 207 LEU A N 1
ATOM 1627 C CA . LEU A 1 207 ? 49.446 -9.919 -70.680 1.00 64.62 207 LEU A CA 1
ATOM 1628 C C . 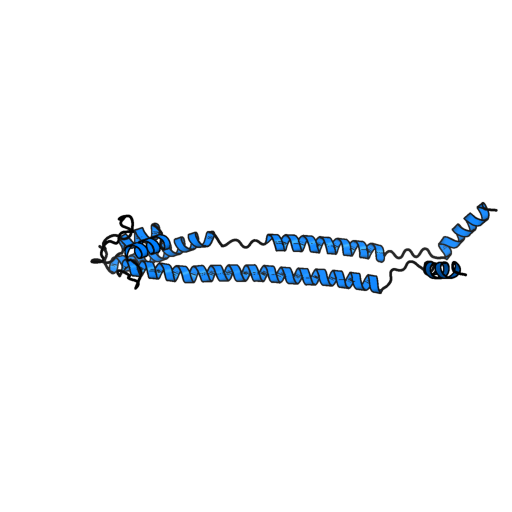LEU A 1 207 ? 48.422 -10.552 -71.639 1.00 64.62 207 LEU A C 1
ATOM 1630 O O . LEU A 1 207 ? 48.441 -11.762 -71.849 1.00 64.62 207 LEU A O 1
ATOM 1634 N N . ARG A 1 208 ? 47.489 -9.756 -72.177 1.00 56.62 208 ARG A N 1
ATOM 1635 C CA . ARG A 1 208 ? 46.427 -10.216 -73.087 1.00 56.62 208 ARG A CA 1
ATOM 1636 C C . ARG A 1 208 ? 46.763 -10.011 -74.572 1.00 56.62 208 ARG A C 1
ATOM 1638 O O . ARG A 1 208 ? 45.941 -10.372 -75.414 1.00 56.62 208 ARG A O 1
ATOM 1645 N N . ARG A 1 209 ? 47.911 -9.405 -74.883 1.00 46.56 209 ARG A N 1
ATOM 1646 C CA . ARG A 1 209 ? 48.509 -9.355 -76.226 1.00 46.56 209 ARG A CA 1
ATOM 1647 C C . ARG A 1 209 ? 49.595 -10.411 -76.339 1.00 46.56 209 ARG A C 1
ATOM 1649 O O . ARG A 1 209 ? 49.730 -10.935 -77.462 1.00 46.56 209 ARG A O 1
#

Radius of gyration: 38.94 Å; chains: 1; bounding box: 78×32×112 Å

Secondary structure (DSSP, 8-state):
--SHHHHHHHGGG-S--PPPHHHHHHHHHHHHHHHHHHHHHHHHHHHHHHHHHHHHHHHHHHHHHHHHHHHHHHHHS----TTS-HHHHHHHHHHHH-HHHHHHHHHHPBTTPPPEE-TTS-EEEPPP-B-HHHHHHHHHHHHHHHHHHHHHHHGGG-----HHHHHHHHHHHHHHHHHHHHHHHHH------HHHHHHHHHHHHHHT-

pLDDT: mean 83.78, std 17.26, range [35.41, 97.81]